Protein AF-0000000084334475 (afdb_homodimer)

Solvent-accessible surface area (backbone atoms only — not comparable to full-atom values): 12496 Å² total; per-residue (Å²): 119,68,84,64,49,66,37,48,81,37,28,43,57,12,38,45,43,31,28,40,44,50,10,54,51,29,27,64,62,10,44,62,47,55,70,40,45,68,68,38,11,29,61,55,14,50,36,36,42,58,76,73,43,81,67,62,25,41,58,49,14,45,50,46,14,46,46,31,24,53,35,10,53,29,34,49,50,16,40,64,40,50,65,40,26,51,53,52,24,51,52,21,50,40,47,27,34,31,26,54,69,69,63,63,42,66,78,68,17,41,54,33,46,53,50,23,30,46,26,57,11,40,38,14,50,51,53,42,68,83,14,56,66,64,100,121,67,85,63,48,67,36,47,81,37,29,44,56,12,38,44,42,31,27,40,47,49,10,54,50,30,27,65,62,9,45,62,46,55,69,41,46,69,69,38,11,29,61,55,14,51,36,35,43,58,77,72,43,80,68,63,26,43,58,48,14,45,50,48,15,45,46,31,24,51,34,11,51,28,33,50,50,15,40,63,38,49,64,38,26,50,54,51,23,50,50,21,49,40,49,28,33,32,27,54,68,68,64,62,42,65,76,69,19,40,54,33,47,52,49,23,29,46,26,57,12,41,38,16,51,52,54,43,68,80,14,55,66,63,102

Sequence (270 aa):
MAYLGKLGNYKNFGLLIVRLGLGIMFIYHGFPKLAGGVDGWRALGSSTKYIGITFWPVVWGLLSAVVETFGGFLLIIGWAFRPVCLLLLFNMLVAVAMHLGKHDGLGEAAHAIEDAVMFAGLLFVGPGSYSVDKKMAYLGKLGNYKNFGLLIVRLGLGIMFIYHGFPKLAGGVDGWRALGSSTKYIGITFWPVVWGLLSAVVETFGGFLLIIGWAFRPVCLLLLFNMLVAVAMHLGKHDGLGEAAHAIEDAVMFAGLLFVGPGSYSVDKK

Secondary structure (DSSP, 8-state):
--TTGGGGGGHHHHHHHHHHHHHHHHHHHHHHHHTTHHHHHHHHHGGGGGGT--S-HHHHHHHHHHHHHHHHHHHHHTSSHHHHHHHHHHHHHHHHHHHHHTT--HHHHHHHHHHHHHHHHHHHH---SSSGGG-/--TTGGGGGGHHHHHHHHHHHHHHHHHHHHHHHHTTHHHHHHHHHGGGGGGT--S-HHHHHHHHHHHHHHHHHHHHHTSSHHHHHHHHHHHHHHHHHHHHHTT--HHHHHHHHHHHHHHHHHHHH---SSSGGG-

Nearest PDB structures (foldseek):
  5nqn-assembly1_A  TM=4.473E-01  e=3.648E+00  Methylosinus trichosporium OB3b
  5nqn-assembly1_A  TM=4.709E-01  e=3.677E+00  Methylosinus trichosporium OB3b

Foldseek 3Di:
DVVCVCVVVCVLVVLLCVLLVQLVVLLVVQVVLLVVPQVSQLVQLCLCVLVPDRPDSNVSSNLLSCLSNVLSVQSNQQHPVLVSLVSLLVSLVSLLSSCVVVVVDCVSSVVSVVSNVVSVVCNPVGRHCNHPVND/DPVCVCVVVVVLVVLLCVLLVQLVVLLVVQVVLLVVPQVSQLVQLCLCVLVPDRPDSNVSSNLLSCLSNVLSVQSNQQHPVLVSLVSLLVSLVSLLSSCVVVVVDCVSSVVSVVSNVVSVVCSPVGRHCNHPVND

InterPro domains:
  IPR032808 DoxX family [PF07681] (14-98)
  IPR051907 DoxX-like inner membrane-associated oxidoreductase [PTHR33452] (7-134)

pLDDT: mean 96.47, std 6.67, range [50.59, 98.94]

Organism: NCBI:txid1302689

Structure (mmCIF, N/CA/C/O backbone):
data_AF-0000000084334475-model_v1
#
loop_
_entity.id
_entity.type
_entity.pdbx_description
1 polymer 'DoxX family protein'
#
loop_
_atom_site.group_PDB
_atom_site.id
_atom_site.type_symbol
_atom_site.label_atom_id
_atom_site.label_alt_id
_atom_site.label_comp_id
_atom_site.label_asym_id
_atom_site.label_entity_id
_atom_site.label_seq_id
_atom_site.pdbx_PDB_ins_code
_atom_site.Cartn_x
_atom_site.Cartn_y
_atom_site.Cartn_z
_atom_site.occupancy
_atom_site.B_iso_or_equiv
_atom_site.auth_seq_id
_atom_site.auth_comp_id
_atom_site.auth_asym_id
_atom_site.auth_atom_id
_atom_site.pdbx_PDB_model_num
ATOM 1 N N . MET A 1 1 ? -17.578 16.109 10.078 1 51.84 1 MET A N 1
ATOM 2 C CA . MET A 1 1 ? -16.188 16.016 9.648 1 51.84 1 MET A CA 1
ATOM 3 C C . MET A 1 1 ? -15.242 16.406 10.781 1 51.84 1 MET A C 1
ATOM 5 O O . MET A 1 1 ? -14.023 16.297 10.633 1 51.84 1 MET A O 1
ATOM 9 N N . ALA A 1 2 ? -15.977 17.047 11.727 1 63.16 2 ALA A N 1
ATOM 10 C CA . ALA A 1 2 ? -15.398 17.688 12.898 1 63.16 2 ALA A CA 1
ATOM 11 C C . ALA A 1 2 ? -14.828 16.656 13.875 1 63.16 2 ALA A C 1
ATOM 13 O O . ALA A 1 2 ? -13.734 16.828 14.398 1 63.16 2 ALA A O 1
ATOM 14 N N . TYR A 1 3 ? -15.547 15.516 13.906 1 77.88 3 TYR A N 1
ATOM 15 C CA . TYR A 1 3 ? -15.188 14.633 15.008 1 77.88 3 TYR A CA 1
ATOM 16 C C . TYR A 1 3 ? -13.852 13.938 14.742 1 77.88 3 TYR A C 1
ATOM 18 O O . TYR A 1 3 ? -13.07 13.719 15.672 1 77.88 3 TYR A O 1
ATOM 26 N N . LEU A 1 4 ? -13.492 13.688 13.484 1 89.31 4 LEU A N 1
ATOM 27 C CA . LEU A 1 4 ? -12.227 13.023 13.18 1 89.31 4 LEU A CA 1
ATOM 28 C C . LEU A 1 4 ? -11.141 14.047 12.859 1 89.31 4 LEU A C 1
ATOM 30 O O . LEU A 1 4 ? -9.992 13.672 12.602 1 89.31 4 LEU A O 1
ATOM 34 N N . GLY A 1 5 ? -11.531 15.297 12.883 1 86.31 5 GLY A N 1
ATOM 35 C CA . GLY A 1 5 ? -10.602 16.359 12.562 1 86.31 5 GLY A CA 1
ATOM 36 C C . GLY A 1 5 ? -9.43 16.453 13.516 1 86.31 5 GLY A C 1
ATOM 37 O O . GLY A 1 5 ? -8.312 16.766 13.109 1 86.31 5 GLY A O 1
ATOM 38 N N . LYS A 1 6 ? -9.625 16.109 14.812 1 92.69 6 LYS A N 1
ATOM 39 C CA . LYS A 1 6 ? -8.602 16.203 15.844 1 92.69 6 LYS A CA 1
ATOM 40 C C . LYS A 1 6 ? -7.492 15.188 15.609 1 92.69 6 LYS A C 1
ATOM 42 O O . LYS A 1 6 ? -6.402 15.312 16.172 1 92.69 6 LYS A O 1
ATOM 47 N N . LEU A 1 7 ? -7.754 14.203 14.781 1 94.88 7 LEU A N 1
ATOM 48 C CA . LEU A 1 7 ? -6.75 13.18 14.508 1 94.88 7 LEU A CA 1
ATOM 49 C C . LEU A 1 7 ? -5.543 13.781 13.797 1 94.88 7 LEU A C 1
ATOM 51 O O . LEU A 1 7 ? -4.434 13.25 13.898 1 94.88 7 LEU A O 1
ATOM 55 N N . GLY A 1 8 ? -5.785 14.875 13.117 1 93.56 8 GLY A N 1
ATOM 56 C CA . GLY A 1 8 ? -4.711 15.547 12.406 1 93.56 8 GLY A CA 1
ATOM 57 C C . GLY A 1 8 ? -3.605 16.031 13.32 1 93.56 8 GLY A C 1
ATOM 58 O O . GLY A 1 8 ? -2.496 16.328 12.867 1 93.56 8 GLY A O 1
ATOM 59 N N . ASN A 1 9 ? -3.9 16.156 14.656 1 95.19 9 ASN A N 1
ATOM 60 C CA . ASN A 1 9 ? -2.893 16.531 15.641 1 95.19 9 ASN A CA 1
ATOM 61 C C . ASN A 1 9 ? -1.864 15.43 15.844 1 95.19 9 ASN A C 1
ATOM 63 O O . ASN A 1 9 ? -0.823 15.648 16.469 1 95.19 9 ASN A O 1
ATOM 67 N N . TYR A 1 10 ? -2.109 14.281 15.266 1 97.38 10 TYR A N 1
ATOM 68 C CA . TYR A 1 10 ? -1.244 13.125 15.469 1 97.38 10 TYR A CA 1
ATOM 69 C C . TYR A 1 10 ? -0.647 12.641 14.156 1 97.38 10 TYR A C 1
ATOM 71 O O . TYR A 1 10 ? -0.512 11.438 13.93 1 97.38 10 TYR A O 1
ATOM 79 N N . LYS A 1 11 ? -0.328 13.539 13.305 1 97.19 11 LYS A N 1
ATOM 80 C CA . LYS A 1 11 ? 0.234 13.227 12 1 97.19 11 LYS A CA 1
ATOM 81 C C . LYS A 1 11 ? 1.504 12.391 12.133 1 97.19 11 LYS A C 1
ATOM 83 O O . LYS A 1 11 ? 1.715 11.445 11.367 1 97.19 11 LYS A O 1
ATOM 88 N N . ASN A 1 12 ? 2.326 12.75 13.125 1 97.94 12 ASN A N 1
ATOM 89 C CA . ASN A 1 12 ? 3.57 12.008 13.305 1 97.94 12 ASN A CA 1
ATOM 90 C C . ASN A 1 12 ? 3.309 10.578 13.758 1 97.94 12 ASN A C 1
ATOM 92 O O . ASN A 1 12 ? 4.055 9.664 13.398 1 97.94 12 ASN A O 1
ATOM 96 N N . PHE A 1 13 ? 2.32 10.445 14.484 1 98.38 13 PHE A N 1
ATOM 97 C CA . PHE A 1 13 ? 1.914 9.102 14.875 1 98.38 13 PHE A CA 1
ATOM 98 C C . PHE A 1 13 ? 1.456 8.305 13.656 1 98.38 13 PHE A C 1
ATOM 100 O O . PHE A 1 13 ? 1.781 7.121 13.523 1 98.38 13 PHE A O 1
ATOM 107 N N . GLY A 1 14 ? 0.701 8.898 12.758 1 98.56 14 GLY A N 1
ATOM 108 C CA . GLY A 1 14 ? 0.301 8.25 11.523 1 98.56 14 GLY A CA 1
ATOM 109 C C . GLY A 1 14 ? 1.477 7.809 10.672 1 98.56 14 GLY A C 1
ATOM 110 O O . GLY A 1 14 ? 1.485 6.699 10.141 1 98.56 14 GLY A O 1
ATOM 111 N N . LEU A 1 15 ? 2.42 8.664 10.57 1 98.44 15 LEU A N 1
ATOM 112 C CA . LEU A 1 15 ? 3.602 8.344 9.773 1 98.44 15 LEU A CA 1
ATOM 113 C C . LEU A 1 15 ? 4.406 7.223 10.422 1 98.44 15 LEU A C 1
ATOM 115 O O . LEU A 1 15 ? 5.016 6.41 9.727 1 98.44 15 LEU A O 1
ATOM 119 N N . LEU A 1 16 ? 4.375 7.152 11.781 1 98.62 16 LEU A N 1
ATOM 120 C CA . LEU A 1 16 ? 5.016 6.047 12.484 1 98.62 16 LEU A CA 1
ATOM 121 C C . LEU A 1 16 ? 4.332 4.723 12.156 1 98.62 16 LEU A C 1
ATOM 123 O O . LEU A 1 16 ? 5 3.713 11.93 1 98.62 16 LEU A O 1
ATOM 127 N N . ILE A 1 17 ? 3.023 4.699 12.102 1 98.81 17 ILE A N 1
ATOM 128 C CA . ILE A 1 17 ? 2.266 3.506 11.742 1 98.81 17 ILE A CA 1
ATOM 129 C C . ILE A 1 17 ? 2.691 3.023 10.359 1 98.81 17 ILE A C 1
ATOM 131 O O . ILE A 1 17 ? 2.963 1.837 10.164 1 98.81 17 ILE A O 1
ATOM 135 N N . VAL A 1 18 ? 2.783 3.908 9.422 1 98.88 18 VAL A N 1
ATOM 136 C CA . VAL A 1 18 ? 3.129 3.586 8.039 1 98.88 18 VAL A CA 1
ATOM 137 C C . VAL A 1 18 ? 4.551 3.027 7.98 1 98.88 18 VAL A C 1
ATOM 139 O O . VAL A 1 18 ? 4.789 1.988 7.359 1 98.88 18 VAL A O 1
ATOM 142 N N . ARG A 1 19 ? 5.465 3.668 8.672 1 98.81 19 ARG A N 1
ATOM 143 C CA . ARG A 1 19 ? 6.855 3.227 8.648 1 98.81 19 ARG A CA 1
ATOM 144 C C . ARG A 1 19 ? 6.996 1.834 9.25 1 98.81 19 ARG A C 1
ATOM 146 O O . ARG A 1 19 ? 7.648 0.962 8.672 1 98.81 19 ARG A O 1
ATOM 153 N N . LEU A 1 20 ? 6.434 1.669 10.406 1 98.81 20 LEU A N 1
ATOM 154 C CA . LEU A 1 20 ? 6.543 0.379 11.078 1 98.81 20 LEU A CA 1
ATOM 155 C C . LEU A 1 20 ? 5.875 -0.72 10.258 1 98.81 20 LEU A C 1
ATOM 157 O O . LEU A 1 20 ? 6.469 -1.777 10.031 1 98.81 20 LEU A O 1
ATOM 161 N N . GLY A 1 21 ? 4.656 -0.462 9.836 1 98.81 21 GLY A N 1
ATOM 162 C CA . GLY A 1 21 ? 3.916 -1.46 9.078 1 98.81 21 GLY A CA 1
ATOM 163 C C . GLY A 1 21 ? 4.59 -1.842 7.777 1 98.81 21 GLY A C 1
ATOM 164 O O . GLY A 1 21 ? 4.781 -3.027 7.496 1 98.81 21 GLY A O 1
ATOM 165 N N . LEU A 1 22 ? 4.93 -0.854 6.914 1 98.81 22 LEU A N 1
ATOM 166 C CA . LEU A 1 22 ? 5.598 -1.142 5.652 1 98.81 22 LEU A CA 1
ATOM 167 C C . LEU A 1 22 ? 6.984 -1.729 5.895 1 98.81 22 LEU A C 1
ATOM 169 O O . LEU A 1 22 ? 7.418 -2.627 5.168 1 98.81 22 LEU A O 1
ATOM 173 N N . GLY A 1 23 ? 7.68 -1.155 6.898 1 98.88 23 GLY A N 1
ATOM 174 C CA . GLY A 1 23 ? 8.992 -1.701 7.195 1 98.88 23 GLY A CA 1
ATOM 175 C C . GLY A 1 23 ? 8.969 -3.188 7.496 1 98.88 23 GLY A C 1
ATOM 176 O O . GLY A 1 23 ? 9.742 -3.957 6.926 1 98.88 23 GLY A O 1
ATOM 177 N N . ILE A 1 24 ? 8.125 -3.605 8.383 1 98.88 24 ILE A N 1
ATOM 178 C CA . ILE A 1 24 ? 7.992 -5.008 8.766 1 98.88 24 ILE A CA 1
ATOM 179 C C . ILE A 1 24 ? 7.625 -5.844 7.543 1 98.88 24 ILE A C 1
ATOM 181 O O . ILE A 1 24 ? 8.211 -6.902 7.309 1 98.88 24 ILE A O 1
ATOM 185 N N . MET A 1 25 ? 6.68 -5.359 6.73 1 98.81 25 MET A N 1
ATOM 186 C CA . MET A 1 25 ? 6.227 -6.109 5.562 1 98.81 25 MET A CA 1
ATOM 187 C C . MET A 1 25 ? 7.344 -6.242 4.531 1 98.81 25 MET A C 1
ATOM 189 O O . MET A 1 25 ? 7.469 -7.273 3.873 1 98.81 25 MET A O 1
ATOM 193 N N . PHE A 1 26 ? 8.133 -5.188 4.379 1 98.88 26 PHE A N 1
ATOM 194 C CA . PHE A 1 26 ? 9.172 -5.27 3.363 1 98.88 26 PHE A CA 1
ATOM 195 C C . PHE A 1 26 ? 10.336 -6.137 3.846 1 98.88 26 PHE A C 1
ATOM 197 O O . PHE A 1 26 ? 11.008 -6.781 3.041 1 98.88 26 PHE A O 1
ATOM 204 N N . ILE A 1 27 ? 10.617 -6.215 5.145 1 98.88 27 ILE A N 1
ATOM 205 C CA . ILE A 1 27 ? 11.547 -7.211 5.668 1 98.88 27 ILE A CA 1
ATOM 206 C C . ILE A 1 27 ? 11.008 -8.609 5.383 1 98.88 27 ILE A C 1
ATOM 208 O O . ILE A 1 27 ? 11.75 -9.484 4.93 1 98.88 27 ILE A O 1
ATOM 212 N N . TYR A 1 28 ? 9.734 -8.82 5.605 1 98.62 28 TYR A N 1
ATOM 213 C CA . TYR A 1 28 ? 9.086 -10.094 5.34 1 98.62 28 TYR A CA 1
ATOM 214 C C . TYR A 1 28 ? 9.242 -10.492 3.875 1 98.62 28 TYR A C 1
ATOM 216 O O . TYR A 1 28 ? 9.531 -11.648 3.564 1 98.62 28 TYR A O 1
ATOM 224 N N . HIS A 1 29 ? 9 -9.523 2.953 1 98.31 29 HIS A N 1
ATOM 225 C CA . HIS A 1 29 ? 9.141 -9.781 1.523 1 98.31 29 HIS A CA 1
ATOM 226 C C . HIS A 1 29 ? 10.594 -10.039 1.147 1 98.31 29 HIS A C 1
ATOM 228 O O . HIS A 1 29 ? 10.883 -10.898 0.317 1 98.31 29 HIS A O 1
ATOM 234 N N . GLY A 1 30 ? 11.477 -9.297 1.743 1 98.56 30 GLY A N 1
ATOM 235 C CA . GLY A 1 30 ? 12.859 -9.219 1.286 1 98.56 30 GLY A CA 1
ATOM 236 C C . GLY A 1 30 ? 13.727 -10.336 1.834 1 98.56 30 GLY A C 1
ATOM 237 O O . GLY A 1 30 ? 14.656 -10.797 1.161 1 98.56 30 GLY A O 1
ATOM 238 N N . PHE A 1 31 ? 13.469 -10.781 3.025 1 98.25 31 PHE A N 1
ATOM 239 C CA . PHE A 1 31 ? 14.383 -11.688 3.709 1 98.25 31 PHE A CA 1
ATOM 240 C C . PHE A 1 31 ? 14.5 -13.008 2.955 1 98.25 31 PHE A C 1
ATOM 242 O O . PHE A 1 31 ? 15.609 -13.484 2.699 1 98.25 31 PHE A O 1
ATOM 249 N N . PRO A 1 32 ? 13.391 -13.68 2.568 1 98.06 32 PRO A N 1
ATOM 250 C CA . PRO A 1 32 ? 13.508 -14.914 1.79 1 98.06 32 PRO A CA 1
ATOM 251 C C . PRO A 1 32 ? 14.227 -14.711 0.458 1 98.06 32 PRO A C 1
ATOM 253 O O . PRO A 1 32 ? 14.914 -15.617 -0.023 1 98.06 32 PRO A O 1
ATOM 256 N N . LYS A 1 33 ? 14.031 -13.531 -0.155 1 98.62 33 LYS A N 1
ATOM 257 C CA . LYS A 1 33 ? 14.734 -13.219 -1.396 1 98.62 33 LYS A CA 1
ATOM 258 C C . LYS A 1 33 ? 16.234 -13.117 -1.166 1 98.62 33 LYS A C 1
ATOM 260 O O . LYS A 1 33 ? 17.031 -13.562 -1.996 1 98.62 33 LYS A O 1
ATOM 265 N N . LEU A 1 34 ? 16.531 -12.453 -0.049 1 98.38 34 LEU A N 1
ATOM 266 C CA . LEU A 1 34 ? 17.938 -12.312 0.308 1 98.38 34 LEU A CA 1
ATOM 267 C C . LEU A 1 34 ? 18.562 -13.68 0.58 1 98.38 34 LEU A C 1
ATOM 269 O O . LEU A 1 34 ? 19.703 -13.945 0.17 1 98.38 34 LEU A O 1
ATOM 273 N N . ALA A 1 35 ? 17.859 -14.602 1.104 1 98.44 35 ALA A N 1
ATOM 274 C CA . ALA A 1 35 ? 18.328 -15.938 1.461 1 98.44 35 ALA A CA 1
ATOM 275 C C . ALA A 1 35 ? 18.266 -16.875 0.264 1 98.44 35 ALA A C 1
ATOM 277 O O . ALA A 1 35 ? 18.672 -18.031 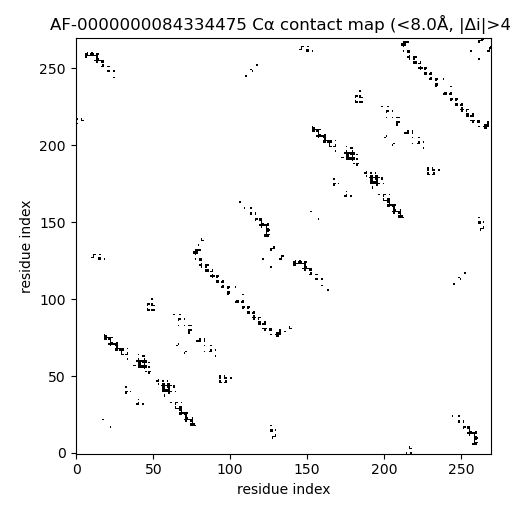0.354 1 98.44 35 ALA A O 1
ATOM 278 N N . GLY A 1 36 ? 17.766 -16.469 -0.879 1 97.94 36 GLY A N 1
ATOM 279 C CA . GLY A 1 36 ? 17.484 -17.312 -2.035 1 97.94 36 GLY A CA 1
ATOM 280 C C . GLY A 1 36 ? 18.734 -17.75 -2.771 1 97.94 36 GLY A C 1
ATOM 281 O O . GLY A 1 36 ? 18.656 -18.609 -3.662 1 97.94 36 GLY A O 1
ATOM 282 N N . GLY A 1 37 ? 19.906 -17.156 -2.422 1 98.31 37 GLY A N 1
ATOM 283 C CA . GLY A 1 37 ? 21.156 -17.531 -3.051 1 98.31 37 GLY A CA 1
ATOM 284 C C . GLY A 1 37 ? 21.281 -17.047 -4.48 1 98.31 37 GLY A C 1
ATOM 285 O O . GLY A 1 37 ? 20.422 -16.297 -4.965 1 98.31 37 GLY A O 1
ATOM 286 N N . VAL A 1 38 ? 22.344 -17.5 -5.102 1 98.62 38 VAL A N 1
ATOM 287 C CA . VAL A 1 38 ? 22.719 -16.984 -6.414 1 98.62 38 VAL A CA 1
ATOM 288 C C . VAL A 1 38 ? 21.609 -17.266 -7.422 1 98.62 38 VAL A C 1
ATOM 290 O O . VAL A 1 38 ? 21.234 -16.391 -8.211 1 98.62 38 VAL A O 1
ATOM 293 N N . ASP A 1 39 ? 21.062 -18.484 -7.398 1 98.56 39 ASP A N 1
ATOM 294 C CA . ASP A 1 39 ? 19.984 -18.828 -8.328 1 98.56 39 ASP A CA 1
ATOM 295 C C . ASP A 1 39 ? 18.734 -17.984 -8.062 1 98.56 39 ASP A C 1
ATOM 297 O O . ASP A 1 39 ? 18.078 -17.547 -9 1 98.56 39 ASP A O 1
ATOM 301 N N . GLY A 1 40 ? 18.375 -17.812 -6.777 1 98.62 40 GLY A N 1
ATOM 302 C CA . GLY A 1 40 ? 17.266 -16.953 -6.426 1 98.62 40 GLY A CA 1
ATOM 303 C C . GLY A 1 40 ? 17.469 -15.5 -6.84 1 98.62 40 GLY A C 1
ATOM 304 O O . GLY A 1 40 ? 16.562 -14.859 -7.348 1 98.62 40 GLY A O 1
ATOM 305 N N . TRP A 1 41 ? 18.688 -15.023 -6.609 1 98.88 41 TRP A N 1
ATOM 306 C CA . TRP A 1 41 ? 19.016 -13.648 -7 1 98.88 41 TRP A CA 1
ATOM 307 C C . TRP A 1 41 ? 18.969 -13.492 -8.516 1 98.88 41 TRP A C 1
ATOM 309 O O . TRP A 1 41 ? 18.484 -12.477 -9.023 1 98.88 41 TRP A O 1
ATOM 319 N N . ARG A 1 42 ? 19.422 -14.5 -9.234 1 98.81 42 ARG A N 1
ATOM 320 C CA . ARG A 1 42 ? 19.375 -14.453 -10.688 1 98.81 42 ARG A CA 1
ATOM 321 C C . ARG A 1 42 ? 17.922 -14.367 -11.18 1 98.81 42 ARG A C 1
ATOM 323 O O . ARG A 1 42 ? 17.609 -13.547 -12.039 1 98.81 42 ARG A O 1
ATOM 330 N N . ALA A 1 43 ? 17.094 -15.219 -10.648 1 98.44 43 ALA A N 1
ATOM 331 C CA . ALA A 1 43 ? 15.688 -15.227 -11.023 1 98.44 43 ALA A CA 1
ATOM 332 C C . ALA A 1 43 ? 15.039 -13.875 -10.719 1 98.44 43 ALA A C 1
ATOM 334 O O . ALA A 1 43 ? 14.336 -13.312 -11.562 1 98.44 43 ALA A O 1
ATOM 335 N N . LEU A 1 44 ? 15.273 -13.336 -9.562 1 98.44 44 LEU A N 1
ATOM 336 C CA . LEU A 1 44 ? 14.719 -12.055 -9.141 1 98.44 44 LEU A CA 1
ATOM 337 C C . LEU A 1 44 ? 15.227 -10.922 -10.031 1 98.44 44 LEU A C 1
ATOM 339 O O . LEU A 1 44 ? 14.43 -10.117 -10.523 1 98.44 44 LEU A O 1
ATOM 343 N N . GLY A 1 45 ? 16.516 -10.898 -10.211 1 98.75 45 GLY A N 1
ATOM 344 C CA . GLY A 1 45 ? 17.141 -9.828 -10.977 1 98.75 45 GLY A CA 1
ATOM 345 C C . GLY A 1 45 ? 16.781 -9.867 -12.445 1 98.75 45 GLY A C 1
ATOM 346 O O . GLY A 1 45 ? 16.938 -8.867 -13.156 1 98.75 45 GLY A O 1
ATOM 347 N N . SER A 1 46 ? 16.344 -11.047 -12.961 1 98.56 46 SER A N 1
ATOM 348 C CA . SER A 1 46 ? 15.945 -11.164 -14.367 1 98.56 46 SER A CA 1
ATOM 349 C C . SER A 1 46 ? 14.734 -10.305 -14.68 1 98.56 46 SER A C 1
ATOM 351 O O . SER A 1 46 ? 14.453 -10.016 -15.844 1 98.56 46 SER A O 1
ATOM 353 N N . SER A 1 47 ? 14.023 -9.852 -13.68 1 98.31 47 SER A N 1
ATOM 354 C CA . SER A 1 47 ? 12.867 -8.977 -13.875 1 98.31 47 SER A CA 1
ATOM 355 C C . SER A 1 47 ? 13.281 -7.629 -14.445 1 98.31 47 SER A C 1
ATOM 357 O O . SER A 1 47 ? 12.461 -6.898 -14.992 1 98.31 47 SER A O 1
ATOM 359 N N . THR A 1 48 ? 14.57 -7.273 -14.32 1 98.69 48 THR A N 1
ATOM 360 C CA . THR A 1 48 ? 15.023 -5.98 -14.82 1 98.69 48 THR A CA 1
ATOM 361 C C . THR A 1 48 ? 14.977 -5.934 -16.344 1 98.69 48 THR A C 1
ATOM 363 O O . THR A 1 48 ? 15.023 -4.855 -16.938 1 98.69 48 THR A O 1
ATOM 366 N N . LYS A 1 49 ? 14.867 -7.07 -16.969 1 98.56 49 LYS A N 1
ATOM 367 C CA . LYS A 1 49 ? 14.758 -7.098 -18.422 1 98.56 49 LYS A CA 1
ATOM 368 C C . LYS A 1 49 ? 13.523 -6.336 -18.891 1 98.56 49 LYS A C 1
ATOM 370 O O . LYS A 1 49 ? 13.508 -5.801 -20 1 98.56 49 LYS A O 1
ATOM 375 N N . TYR A 1 50 ? 12.555 -6.27 -18.078 1 98.44 50 TYR A N 1
ATOM 376 C CA . TYR A 1 50 ? 11.289 -5.641 -18.438 1 98.44 50 TYR A CA 1
ATOM 377 C C . TYR A 1 50 ? 11.414 -4.121 -18.438 1 98.44 50 TYR A C 1
ATOM 379 O O . TYR A 1 50 ? 10.523 -3.42 -18.922 1 98.44 50 TYR A O 1
ATOM 387 N N . ILE A 1 51 ? 12.523 -3.668 -17.891 1 98.19 51 ILE A N 1
ATOM 388 C CA . ILE A 1 51 ? 12.773 -2.232 -18 1 98.19 51 ILE A CA 1
ATOM 389 C C . ILE A 1 51 ? 14.039 -1.981 -18.812 1 98.19 51 ILE A C 1
ATOM 391 O O . ILE A 1 51 ? 14.656 -0.921 -18.703 1 98.19 51 ILE A O 1
ATOM 395 N N . GLY A 1 52 ? 14.492 -2.982 -19.484 1 98.06 52 GLY A N 1
ATOM 396 C CA . GLY A 1 52 ? 15.547 -2.805 -20.484 1 98.06 52 GLY A CA 1
ATOM 397 C C . GLY A 1 52 ? 16.922 -3.139 -19.953 1 98.06 52 GLY A C 1
ATOM 398 O O . GLY A 1 52 ? 17.922 -2.953 -20.656 1 98.06 52 GLY A O 1
ATOM 399 N N . ILE A 1 53 ? 17.031 -3.615 -18.75 1 98.44 53 ILE A N 1
ATOM 400 C CA . ILE A 1 53 ? 18.297 -4.008 -18.156 1 98.44 53 ILE A CA 1
ATOM 401 C C . ILE A 1 53 ? 18.453 -5.527 -18.203 1 98.44 53 ILE A C 1
ATOM 403 O O . ILE A 1 53 ? 17.75 -6.246 -17.484 1 98.44 53 ILE A O 1
ATOM 407 N N . THR A 1 54 ? 19.422 -6 -19.062 1 98.31 54 THR A N 1
ATOM 408 C CA . THR A 1 54 ? 19.484 -7.441 -19.297 1 98.31 54 THR A CA 1
ATOM 409 C C . THR A 1 54 ? 20.828 -8 -18.828 1 98.31 54 THR A C 1
ATOM 411 O O . THR A 1 54 ? 21.078 -9.203 -18.953 1 98.31 54 THR A O 1
ATOM 414 N N . PHE A 1 55 ? 21.594 -7.121 -18.25 1 98.5 55 PHE A N 1
ATOM 415 C CA . PHE A 1 55 ? 22.906 -7.578 -17.812 1 98.5 55 PHE A CA 1
ATOM 416 C C . PHE A 1 55 ? 22.953 -7.734 -16.297 1 98.5 55 PHE A C 1
ATOM 418 O O . PHE A 1 55 ? 22.172 -7.105 -15.586 1 98.5 55 PHE A O 1
ATOM 425 N N . TRP A 1 56 ? 23.766 -8.609 -15.781 1 98.62 56 TRP A N 1
ATOM 426 C CA . TRP A 1 56 ? 24.109 -8.844 -14.375 1 98.62 56 TRP A CA 1
ATOM 427 C C . TRP A 1 56 ? 22.859 -9.117 -13.555 1 98.62 56 TRP A C 1
ATOM 429 O O . TRP A 1 56 ? 22.641 -8.5 -12.508 1 98.62 56 TRP A O 1
ATOM 439 N N . PRO A 1 57 ? 22.062 -10.039 -13.906 1 98.62 57 PRO A N 1
ATOM 440 C CA . PRO A 1 57 ? 20.828 -10.297 -13.164 1 98.62 57 PRO A CA 1
ATOM 441 C C . PRO A 1 57 ? 21.078 -10.68 -11.703 1 98.62 57 PRO A C 1
ATOM 443 O O . PRO A 1 57 ? 20.297 -10.32 -10.82 1 98.62 57 PRO A O 1
ATOM 446 N N . VAL A 1 58 ? 22.141 -11.352 -11.422 1 98.81 58 VAL A N 1
ATOM 447 C CA . VAL A 1 58 ? 22.453 -11.75 -10.055 1 98.81 58 VAL A CA 1
ATOM 448 C C . VAL A 1 58 ? 22.672 -10.516 -9.188 1 98.81 58 VAL A C 1
ATOM 450 O O . VAL A 1 58 ? 22.172 -10.438 -8.062 1 98.81 58 VAL A O 1
ATOM 453 N N . VAL A 1 59 ? 23.375 -9.555 -9.734 1 98.81 59 VAL A N 1
ATOM 454 C CA . VAL A 1 59 ? 23.688 -8.336 -9 1 98.81 59 VAL A CA 1
ATOM 455 C C . VAL A 1 59 ? 22.406 -7.555 -8.719 1 98.81 59 VAL A C 1
ATOM 457 O O . VAL A 1 59 ? 22.156 -7.129 -7.59 1 98.81 59 VAL A O 1
ATOM 460 N N . TRP A 1 60 ? 21.562 -7.441 -9.703 1 98.81 60 TRP A N 1
ATOM 461 C CA . TRP A 1 60 ? 20.328 -6.684 -9.539 1 98.81 60 TRP A CA 1
ATOM 462 C C . TRP A 1 60 ? 19.391 -7.375 -8.555 1 98.81 60 TRP A C 1
ATOM 464 O O . TRP A 1 60 ? 18.703 -6.711 -7.77 1 98.81 60 TRP A O 1
ATOM 474 N N . GLY A 1 61 ? 19.312 -8.695 -8.656 1 98.88 61 GLY A N 1
ATOM 475 C CA . GLY A 1 61 ? 18.5 -9.438 -7.715 1 98.88 61 GLY A CA 1
ATOM 476 C C . GLY A 1 61 ? 18.953 -9.297 -6.277 1 98.88 61 GLY A C 1
ATOM 477 O O . GLY A 1 61 ? 18.141 -9.109 -5.371 1 98.88 61 GLY A O 1
ATOM 478 N N . LEU A 1 62 ? 20.281 -9.352 -6.125 1 98.88 62 LEU A N 1
ATOM 479 C CA . LEU A 1 62 ? 20.844 -9.18 -4.789 1 98.88 62 LEU A CA 1
ATOM 480 C C . LEU A 1 62 ? 20.562 -7.781 -4.258 1 98.88 62 LEU A C 1
ATOM 482 O O . LEU A 1 62 ? 20.156 -7.617 -3.107 1 98.88 62 LEU A O 1
ATOM 486 N N . LEU A 1 63 ? 20.766 -6.809 -5.09 1 98.81 63 LEU A N 1
ATOM 487 C CA . LEU A 1 63 ? 20.516 -5.43 -4.68 1 98.81 63 LEU A CA 1
ATOM 488 C C . LEU A 1 63 ? 19.047 -5.234 -4.293 1 98.81 63 LEU A C 1
ATOM 490 O O . LEU A 1 63 ? 18.75 -4.562 -3.299 1 98.81 63 LEU A O 1
ATOM 494 N N . SER A 1 64 ? 18.156 -5.789 -5.105 1 98.88 64 SER A N 1
ATOM 495 C CA . SER A 1 64 ? 16.734 -5.688 -4.801 1 98.88 64 SER A CA 1
ATOM 496 C C . SER A 1 64 ? 16.406 -6.301 -3.443 1 98.88 64 SER A C 1
ATOM 498 O O . SER A 1 64 ? 15.711 -5.691 -2.625 1 98.88 64 SER A O 1
ATOM 500 N N . ALA A 1 65 ? 16.922 -7.492 -3.207 1 98.88 65 ALA A N 1
ATOM 501 C CA . ALA A 1 65 ? 16.672 -8.195 -1.952 1 98.88 65 ALA A CA 1
ATOM 502 C C . ALA A 1 65 ? 17.234 -7.414 -0.766 1 98.88 65 ALA A C 1
ATOM 504 O O . ALA A 1 65 ? 16.594 -7.309 0.277 1 98.88 65 ALA A O 1
ATOM 505 N N . VAL A 1 66 ? 18.422 -6.863 -0.934 1 98.88 66 VAL A N 1
ATOM 506 C CA . VAL A 1 66 ? 19.078 -6.074 0.104 1 98.88 66 VAL A CA 1
ATOM 507 C C . VAL A 1 66 ? 18.25 -4.824 0.399 1 98.88 66 VAL A C 1
ATOM 509 O O . VAL A 1 66 ? 17.984 -4.5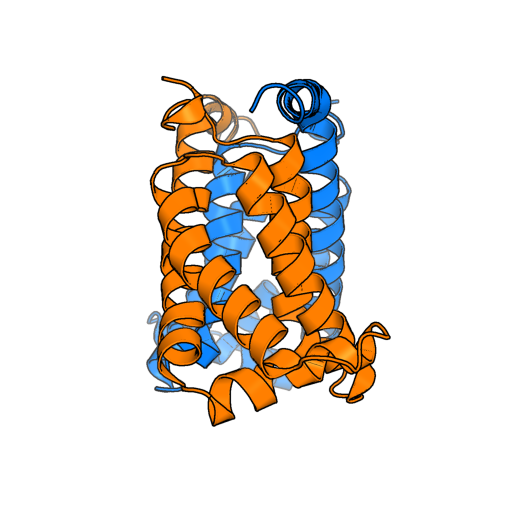08 1.562 1 98.88 66 VAL A O 1
ATOM 512 N N . VAL A 1 67 ? 17.844 -4.172 -0.64 1 98.88 67 VAL A N 1
ATOM 513 C CA . VAL A 1 67 ? 17.094 -2.936 -0.49 1 98.88 67 VAL A CA 1
ATOM 514 C C . VAL A 1 67 ? 15.773 -3.223 0.229 1 98.88 67 VAL A C 1
ATOM 516 O O . VAL A 1 67 ? 15.367 -2.48 1.128 1 98.88 67 VAL A O 1
ATOM 519 N N . GLU A 1 68 ? 15.133 -4.277 -0.174 1 98.88 68 GLU A N 1
ATOM 520 C CA . GLU A 1 68 ? 13.867 -4.605 0.474 1 98.88 68 GLU A CA 1
ATOM 521 C C . GLU A 1 68 ? 14.07 -4.938 1.949 1 98.88 68 GLU A C 1
ATOM 523 O O . GLU A 1 68 ? 13.391 -4.383 2.816 1 98.88 68 GLU A O 1
ATOM 528 N N . THR A 1 69 ? 15.031 -5.797 2.238 1 98.81 69 THR A N 1
ATOM 529 C CA . THR A 1 69 ? 15.242 -6.281 3.6 1 98.81 69 THR A CA 1
ATOM 530 C C . THR A 1 69 ? 15.781 -5.168 4.492 1 98.81 69 THR A C 1
ATOM 532 O O . THR A 1 69 ? 15.164 -4.816 5.5 1 98.81 69 THR A O 1
ATOM 535 N N . PHE A 1 70 ? 16.828 -4.559 4.086 1 98.81 70 PHE A N 1
ATOM 536 C CA . PHE A 1 70 ? 17.469 -3.539 4.914 1 98.81 70 PHE A CA 1
ATOM 537 C C . PHE A 1 70 ? 16.719 -2.215 4.805 1 98.81 70 PHE A C 1
ATOM 539 O O . PHE A 1 70 ? 16.672 -1.443 5.766 1 98.81 70 PHE A O 1
ATOM 546 N N . GLY A 1 71 ? 16.188 -1.973 3.59 1 98.81 71 GLY A N 1
ATOM 547 C CA . GLY A 1 71 ? 15.32 -0.815 3.48 1 98.81 71 GLY A CA 1
ATOM 548 C C . GLY A 1 71 ? 14.133 -0.871 4.426 1 98.81 71 GLY A C 1
ATOM 549 O O . GLY A 1 71 ? 13.75 0.145 5.012 1 98.81 71 GLY A O 1
ATOM 550 N N . GLY A 1 72 ? 13.531 -2.113 4.508 1 98.88 72 GLY A N 1
ATOM 551 C CA . GLY A 1 72 ? 12.484 -2.283 5.5 1 98.88 72 GLY A CA 1
ATOM 552 C C . GLY A 1 72 ? 12.93 -1.936 6.906 1 98.88 72 GLY A C 1
ATOM 553 O O . GLY A 1 72 ? 12.219 -1.244 7.637 1 98.88 72 GLY A O 1
ATOM 554 N N . PHE A 1 73 ? 14.078 -2.344 7.27 1 98.75 73 PHE A N 1
ATOM 555 C CA . PHE A 1 73 ? 14.641 -2.064 8.586 1 98.75 73 PHE A CA 1
ATOM 556 C C . PHE A 1 73 ? 14.859 -0.568 8.773 1 98.75 73 PHE A C 1
ATOM 558 O O . PHE A 1 73 ? 14.508 -0.01 9.82 1 98.75 73 PHE A O 1
ATOM 565 N N . LEU A 1 74 ? 15.414 0.11 7.836 1 98.75 74 LEU A N 1
ATOM 566 C CA . LEU A 1 74 ? 15.695 1.54 7.91 1 98.75 74 LEU A CA 1
ATOM 567 C C . LEU A 1 74 ? 14.398 2.342 7.949 1 98.75 74 LEU A C 1
ATOM 569 O O . LEU A 1 74 ? 14.328 3.395 8.594 1 98.75 74 LEU A O 1
ATOM 573 N N . LEU A 1 75 ? 13.367 1.831 7.25 1 98.62 75 LEU A N 1
ATOM 574 C CA . LEU A 1 75 ? 12.055 2.465 7.363 1 98.62 75 LEU A CA 1
ATOM 575 C C . LEU A 1 75 ? 11.57 2.455 8.805 1 98.62 75 LEU A C 1
ATOM 577 O O . LEU A 1 75 ? 11.07 3.469 9.305 1 98.62 75 LEU A O 1
ATOM 581 N N . ILE A 1 76 ? 11.719 1.337 9.469 1 98.69 76 ILE A N 1
ATOM 582 C CA . ILE A 1 76 ? 11.227 1.173 10.836 1 98.69 76 ILE A CA 1
ATOM 583 C C . ILE A 1 76 ? 11.859 2.221 11.742 1 98.69 76 ILE A C 1
ATOM 585 O O . ILE A 1 76 ? 11.164 2.879 12.523 1 98.69 76 ILE A O 1
ATOM 589 N N . ILE A 1 77 ? 13.102 2.516 11.586 1 98.06 77 ILE A N 1
ATOM 590 C CA . ILE A 1 77 ? 13.758 3.428 12.516 1 98.06 77 ILE A CA 1
ATOM 591 C C . ILE A 1 77 ? 13.742 4.844 11.953 1 98.06 77 ILE A C 1
ATOM 593 O O . ILE A 1 77 ? 14.055 5.805 12.656 1 98.06 77 ILE A O 1
ATOM 597 N N . GLY A 1 78 ? 13.383 4.988 10.711 1 97.69 78 GLY A N 1
ATOM 598 C CA . GLY A 1 78 ? 13.273 6.297 10.086 1 97.69 78 GLY A CA 1
ATOM 599 C C . GLY A 1 78 ? 14.617 6.926 9.773 1 97.69 78 GLY A C 1
ATOM 600 O O . GLY A 1 78 ? 14.781 8.141 9.883 1 97.69 78 GLY A O 1
ATOM 601 N N . TRP A 1 79 ? 15.586 6.098 9.445 1 97.31 79 TRP A N 1
ATOM 602 C CA . TRP A 1 79 ? 16.906 6.574 9.047 1 97.31 79 TRP A CA 1
ATOM 603 C C . TRP A 1 79 ? 17.094 6.492 7.539 1 97.31 79 TRP A C 1
ATOM 605 O O . TRP A 1 79 ? 16.734 5.488 6.918 1 97.31 79 TRP A O 1
ATOM 615 N N . ALA A 1 80 ? 17.703 7.629 6.938 1 97.31 80 ALA A N 1
ATOM 616 C CA . ALA A 1 80 ? 17.859 7.719 5.488 1 97.31 80 ALA A CA 1
ATOM 617 C C . ALA A 1 80 ? 16.531 7.461 4.773 1 97.31 80 ALA A C 1
ATOM 619 O O . ALA A 1 80 ? 16.484 6.711 3.795 1 97.31 80 ALA A O 1
ATOM 620 N N . PHE A 1 81 ? 15.547 8.047 5.348 1 97.88 81 PHE A N 1
ATOM 621 C CA . PHE A 1 81 ? 14.18 7.727 4.973 1 97.88 81 PHE A CA 1
ATOM 622 C C . PHE A 1 81 ? 13.945 7.988 3.49 1 97.88 81 PHE A C 1
ATOM 624 O O . PHE A 1 81 ? 13.469 7.113 2.768 1 97.88 81 PHE A O 1
ATOM 631 N N . ARG A 1 82 ? 14.266 9.125 2.957 1 97.94 82 ARG A N 1
ATOM 632 C CA . ARG A 1 82 ? 13.93 9.5 1.586 1 97.94 82 ARG A CA 1
ATOM 633 C C . ARG A 1 82 ? 14.742 8.688 0.583 1 97.94 82 ARG A C 1
ATOM 635 O O . ARG A 1 82 ? 14.203 8.195 -0.41 1 97.94 82 ARG A O 1
ATOM 642 N N . PRO A 1 83 ? 16.078 8.484 0.824 1 98.12 83 PRO A N 1
ATOM 643 C CA . PRO A 1 83 ? 16.812 7.574 -0.06 1 98.12 83 PRO A CA 1
ATOM 644 C C . PRO A 1 83 ? 16.219 6.164 -0.073 1 98.12 83 PRO A C 1
ATOM 646 O O . PRO A 1 83 ? 16.141 5.531 -1.13 1 98.12 83 PRO A O 1
ATOM 649 N N . VAL A 1 84 ? 15.852 5.684 1.055 1 98.44 84 VAL A N 1
ATOM 650 C CA . VAL A 1 84 ? 15.258 4.355 1.153 1 98.44 84 VAL A CA 1
ATOM 651 C C . VAL A 1 84 ? 13.953 4.312 0.366 1 98.44 84 VAL A C 1
ATOM 653 O O . VAL A 1 84 ? 13.703 3.375 -0.396 1 98.44 84 VAL A O 1
ATOM 656 N N . CYS A 1 85 ? 13.086 5.32 0.543 1 98.75 85 CYS A N 1
ATOM 657 C CA . CYS A 1 85 ? 11.836 5.391 -0.213 1 98.75 85 CYS A CA 1
ATOM 658 C C . CYS A 1 85 ? 12.109 5.375 -1.713 1 98.75 85 CYS A C 1
ATOM 660 O O . CYS A 1 85 ? 11.391 4.723 -2.471 1 98.75 85 CYS A O 1
ATOM 662 N N . LEU A 1 86 ? 13.094 6.066 -2.162 1 98.62 86 LEU A N 1
ATOM 663 C CA . LEU A 1 86 ? 13.438 6.125 -3.58 1 98.62 86 LEU A CA 1
ATOM 664 C C . LEU A 1 86 ? 13.852 4.75 -4.094 1 98.62 86 LEU A C 1
ATOM 666 O O . LEU A 1 86 ? 13.414 4.32 -5.16 1 98.62 86 LEU A O 1
ATOM 670 N N . LEU A 1 87 ? 14.695 4.094 -3.385 1 98.81 87 LEU A N 1
ATOM 671 C CA . LEU A 1 87 ? 15.172 2.775 -3.789 1 98.81 87 LEU A CA 1
ATOM 672 C C . LEU A 1 87 ? 14.031 1.766 -3.814 1 98.81 87 LEU A C 1
ATOM 674 O O . LEU A 1 87 ? 13.922 0.965 -4.746 1 98.81 87 LEU A O 1
ATOM 678 N N . LEU A 1 88 ? 13.211 1.779 -2.797 1 98.94 88 LEU A N 1
ATOM 679 C CA . LEU A 1 88 ? 12.078 0.864 -2.746 1 98.94 88 LEU A CA 1
ATOM 680 C C . LEU A 1 88 ? 11.07 1.184 -3.848 1 98.94 88 LEU A C 1
ATOM 682 O O . LEU A 1 88 ? 10.453 0.278 -4.406 1 98.94 88 LEU A O 1
ATOM 686 N N . LEU A 1 89 ? 10.875 2.467 -4.152 1 98.88 89 LEU A N 1
ATOM 687 C CA . LEU A 1 89 ? 10.047 2.857 -5.289 1 98.88 89 LEU A CA 1
ATOM 688 C C . LEU A 1 89 ? 10.562 2.227 -6.578 1 98.88 89 LEU A C 1
ATOM 690 O O . LEU A 1 89 ? 9.789 1.667 -7.355 1 98.88 89 LEU A O 1
ATOM 694 N N . PHE A 1 90 ? 11.82 2.289 -6.797 1 98.75 90 PHE A N 1
ATOM 695 C CA . PHE A 1 90 ? 12.406 1.688 -7.992 1 98.75 90 PHE A CA 1
ATOM 696 C C . PHE A 1 90 ? 12.156 0.185 -8.016 1 98.75 90 PHE A C 1
ATOM 698 O O . PHE A 1 90 ? 11.805 -0.371 -9.062 1 98.75 90 PHE A O 1
ATOM 705 N N . ASN A 1 91 ? 12.383 -0.453 -6.852 1 98.81 91 ASN A N 1
ATOM 706 C CA . ASN A 1 91 ? 12.078 -1.877 -6.762 1 98.81 91 ASN A CA 1
ATOM 707 C C . ASN A 1 91 ? 10.641 -2.17 -7.172 1 98.81 91 ASN A C 1
ATOM 709 O O . ASN A 1 91 ? 10.383 -3.105 -7.93 1 98.81 91 ASN A O 1
ATOM 713 N N . MET A 1 92 ? 9.75 -1.36 -6.676 1 98.81 92 MET A N 1
ATOM 714 C CA . MET A 1 92 ? 8.344 -1.587 -6.977 1 98.81 92 MET A CA 1
ATOM 715 C C . MET A 1 92 ? 8.055 -1.342 -8.453 1 98.81 92 MET A C 1
ATOM 717 O O . MET A 1 92 ? 7.242 -2.041 -9.055 1 98.81 92 MET A O 1
ATOM 721 N N . LEU A 1 93 ? 8.68 -0.362 -9.055 1 98.75 93 LEU A N 1
ATOM 722 C CA . LEU A 1 93 ? 8.469 -0.081 -10.469 1 98.75 93 LEU A CA 1
ATOM 723 C C . LEU A 1 93 ? 8.953 -1.24 -11.336 1 98.75 93 LEU A C 1
ATOM 725 O O . LEU A 1 93 ? 8.336 -1.564 -12.352 1 98.75 93 LEU A O 1
ATOM 729 N N . VAL A 1 94 ? 10.039 -1.84 -10.938 1 98.81 94 VAL A N 1
ATOM 730 C CA . VAL A 1 94 ? 10.508 -3.023 -11.656 1 98.81 94 VAL A CA 1
ATOM 731 C C . VAL A 1 94 ? 9.492 -4.152 -11.508 1 98.81 94 VAL A C 1
ATOM 733 O O . VAL A 1 94 ? 9.195 -4.852 -12.477 1 98.81 94 VAL A O 1
ATOM 736 N N . ALA A 1 95 ? 8.961 -4.367 -10.328 1 98.5 95 ALA A N 1
ATOM 737 C CA . ALA A 1 95 ? 7.945 -5.391 -10.102 1 98.5 95 ALA A CA 1
ATOM 738 C C . ALA A 1 95 ? 6.703 -5.125 -10.945 1 98.5 95 ALA A C 1
ATOM 740 O O . ALA A 1 95 ? 6.129 -6.051 -11.523 1 98.5 95 ALA A O 1
ATOM 741 N N . VAL A 1 96 ? 6.305 -3.867 -11.016 1 98.62 96 VAL A N 1
ATOM 742 C CA . VAL A 1 96 ? 5.168 -3.492 -11.844 1 98.62 96 VAL A CA 1
ATOM 743 C C . VAL A 1 96 ? 5.461 -3.842 -13.305 1 98.62 96 VAL A C 1
ATOM 745 O O . VAL A 1 96 ? 4.641 -4.473 -13.977 1 98.62 96 VAL A O 1
ATOM 748 N N . ALA A 1 97 ? 6.633 -3.434 -13.766 1 98.56 97 ALA A N 1
ATOM 749 C CA . ALA A 1 97 ? 7.02 -3.723 -15.141 1 98.56 97 ALA A CA 1
ATOM 750 C C . ALA A 1 97 ? 7.035 -5.227 -15.406 1 98.56 97 ALA A C 1
ATOM 752 O O . ALA A 1 97 ? 6.625 -5.68 -16.469 1 98.56 97 ALA A O 1
ATOM 753 N N . MET A 1 98 ? 7.516 -5.98 -14.477 1 98.44 98 MET A N 1
ATOM 754 C CA . MET A 1 98 ? 7.566 -7.434 -14.617 1 98.44 98 MET A CA 1
ATOM 755 C C . MET A 1 98 ? 6.164 -8.016 -14.766 1 98.44 98 MET A C 1
ATOM 757 O O . MET A 1 98 ? 5.91 -8.805 -15.68 1 98.44 98 MET A O 1
ATOM 761 N N . HIS A 1 99 ? 5.238 -7.609 -13.891 1 98.06 99 HIS A N 1
ATOM 762 C CA . HIS A 1 99 ? 3.885 -8.148 -13.938 1 98.06 99 HIS A CA 1
ATOM 763 C C . HIS A 1 99 ? 3.189 -7.766 -15.242 1 98.06 99 HIS A C 1
ATOM 765 O O . HIS A 1 99 ? 2.512 -8.594 -15.859 1 98.06 99 HIS A O 1
ATOM 771 N N . LEU A 1 100 ? 3.363 -6.527 -15.633 1 97.19 100 LEU A N 1
ATOM 772 C CA . LEU A 1 100 ? 2.748 -6.074 -16.875 1 97.19 100 LEU A CA 1
ATOM 773 C C . LEU A 1 100 ? 3.4 -6.742 -18.078 1 97.19 100 LEU A C 1
ATOM 775 O O . LEU A 1 100 ? 2.717 -7.105 -19.031 1 97.19 100 LEU A O 1
ATOM 779 N N . GLY A 1 101 ? 4.707 -6.922 -18.031 1 97.31 101 GLY A N 1
ATOM 780 C CA . GLY A 1 101 ? 5.441 -7.566 -19.094 1 97.31 101 GLY A CA 1
ATOM 781 C C . GLY A 1 101 ? 5.098 -9.031 -19.266 1 97.31 101 GLY A C 1
ATOM 782 O O . GLY A 1 101 ? 5.105 -9.562 -20.375 1 97.31 101 GLY A O 1
ATOM 783 N N . LYS A 1 102 ? 4.789 -9.68 -18.188 1 97.25 102 LYS A N 1
ATOM 784 C CA . LYS A 1 102 ? 4.383 -11.078 -18.203 1 97.25 102 LYS A CA 1
ATOM 785 C C . LYS A 1 102 ? 2.902 -11.219 -18.562 1 97.25 102 LYS A C 1
ATOM 787 O O . LYS A 1 102 ? 2.375 -12.328 -18.641 1 97.25 102 LYS A O 1
ATOM 792 N N . HIS A 1 103 ? 2.209 -10.078 -18.719 1 95.94 103 HIS A N 1
ATOM 793 C CA . HIS A 1 103 ? 0.786 -10.039 -19.031 1 95.94 103 HIS A CA 1
ATOM 794 C C . HIS A 1 103 ? -0.037 -10.734 -17.953 1 95.94 103 HIS A C 1
ATOM 796 O O . HIS A 1 103 ? -1.001 -11.438 -18.266 1 95.94 103 HIS A O 1
ATOM 802 N N . ASP A 1 104 ? 0.446 -10.594 -16.703 1 91.94 104 ASP A N 1
ATOM 803 C CA . ASP A 1 104 ? -0.279 -11.148 -15.57 1 91.94 104 ASP A CA 1
ATOM 804 C C . ASP A 1 104 ? -1.596 -10.414 -15.344 1 91.94 104 ASP A C 1
ATOM 806 O O . ASP A 1 104 ? -2.486 -10.922 -14.656 1 91.94 104 ASP A O 1
ATOM 810 N N . GLY A 1 105 ? -1.674 -9.156 -15.93 1 91.25 105 GLY A N 1
ATOM 811 C CA . GLY A 1 105 ? -2.834 -8.305 -15.703 1 91.25 105 GLY A CA 1
ATOM 812 C C . GLY A 1 105 ? -2.635 -7.309 -14.578 1 91.25 105 GLY A C 1
ATOM 813 O O . GLY A 1 105 ? -1.656 -7.391 -13.836 1 91.25 105 GLY A O 1
ATOM 814 N N . LEU A 1 106 ? -3.533 -6.348 -14.367 1 94.06 106 LEU A N 1
ATOM 815 C CA . LEU A 1 106 ? -3.424 -5.25 -13.406 1 94.06 106 LEU A CA 1
ATOM 816 C C . LEU A 1 106 ? -3.66 -5.746 -11.984 1 94.06 106 LEU A C 1
ATOM 818 O O . LEU A 1 106 ? -3.084 -5.215 -11.031 1 94.06 106 LEU A O 1
ATOM 822 N N . GLY A 1 107 ? -4.457 -6.805 -11.859 1 94.06 107 GLY A N 1
ATOM 823 C CA . GLY A 1 107 ? -4.695 -7.387 -10.555 1 94.06 107 GLY A CA 1
ATOM 824 C C . GLY A 1 107 ? -3.436 -7.922 -9.898 1 94.06 107 GLY A C 1
ATOM 825 O O . GLY A 1 107 ? -3.209 -7.703 -8.703 1 94.06 107 GLY A O 1
ATOM 826 N N . GLU A 1 108 ? -2.648 -8.57 -10.727 1 95.44 108 GLU A N 1
ATOM 827 C CA . GLU A 1 108 ? -1.401 -9.133 -10.219 1 95.44 108 GLU A CA 1
ATOM 828 C C . GLU A 1 108 ? -0.368 -8.039 -9.969 1 95.44 108 GLU A C 1
ATOM 830 O O . GLU A 1 108 ? 0.494 -8.172 -9.102 1 95.44 108 GLU A O 1
ATOM 835 N N . ALA A 1 109 ? -0.477 -6.906 -10.672 1 98 109 ALA A N 1
ATOM 836 C CA . ALA A 1 109 ? 0.462 -5.797 -10.539 1 98 109 ALA A CA 1
ATOM 837 C C . ALA A 1 109 ? 0.03 -4.844 -9.422 1 98 109 ALA A C 1
ATOM 839 O O . ALA A 1 109 ? 0.807 -3.984 -9 1 98 109 ALA A O 1
ATOM 840 N N . ALA A 1 110 ? -1.171 -4.973 -8.961 1 98.31 110 ALA A N 1
ATOM 841 C CA . ALA A 1 110 ? -1.811 -3.988 -8.094 1 98.31 110 ALA A CA 1
ATOM 842 C C . ALA A 1 110 ? -1.017 -3.797 -6.801 1 98.31 110 ALA A C 1
ATOM 844 O O . ALA A 1 110 ? -0.82 -2.668 -6.348 1 98.31 110 ALA A O 1
ATOM 845 N N . HIS A 1 111 ? -0.587 -4.918 -6.219 1 98.19 111 HIS A N 1
ATOM 846 C CA . HIS A 1 111 ? 0.179 -4.859 -4.98 1 98.19 111 HIS A CA 1
ATOM 847 C C . HIS A 1 111 ? 1.416 -3.98 -5.141 1 98.19 111 HIS A C 1
ATOM 849 O O . HIS A 1 111 ? 1.644 -3.068 -4.34 1 98.19 111 HIS A O 1
ATOM 855 N N . ALA A 1 112 ? 2.148 -4.227 -6.203 1 98.69 112 ALA A N 1
ATOM 856 C CA . ALA A 1 112 ? 3.361 -3.463 -6.477 1 98.69 112 ALA A CA 1
ATOM 857 C C . ALA A 1 112 ? 3.031 -2.01 -6.805 1 98.69 112 ALA A C 1
ATOM 859 O O . ALA A 1 112 ? 3.746 -1.095 -6.387 1 98.69 112 ALA A O 1
ATOM 860 N N . ILE A 1 113 ? 1.996 -1.764 -7.562 1 98.81 113 ILE A N 1
ATOM 861 C CA . ILE A 1 113 ? 1.592 -0.416 -7.949 1 98.81 113 ILE A CA 1
ATOM 862 C C . ILE A 1 113 ? 1.254 0.397 -6.703 1 98.81 113 ILE A C 1
ATOM 864 O O . ILE A 1 113 ? 1.715 1.531 -6.547 1 98.81 113 ILE A O 1
ATOM 868 N N . GLU A 1 114 ? 0.486 -0.15 -5.832 1 98.88 114 GLU A N 1
ATOM 869 C CA . GLU A 1 114 ? 0.044 0.582 -4.648 1 98.88 114 GLU A CA 1
ATOM 870 C C . GLU A 1 114 ? 1.21 0.857 -3.703 1 98.88 114 GLU A C 1
ATOM 872 O O . GLU A 1 114 ? 1.278 1.922 -3.088 1 98.88 114 GLU A O 1
ATOM 877 N N . ASP A 1 115 ? 2.125 -0.091 -3.611 1 98.88 115 ASP A N 1
ATOM 878 C CA . ASP A 1 115 ? 3.33 0.183 -2.838 1 98.88 115 ASP A CA 1
ATOM 879 C C . ASP A 1 115 ? 4.168 1.28 -3.494 1 98.88 115 ASP A C 1
ATOM 881 O O . ASP A 1 115 ? 4.719 2.141 -2.807 1 98.88 115 ASP A O 1
ATOM 885 N N . ALA A 1 116 ? 4.273 1.243 -4.812 1 98.94 116 ALA A N 1
ATOM 886 C CA . ALA A 1 116 ? 5.004 2.283 -5.531 1 98.94 116 ALA A CA 1
ATOM 887 C C . ALA A 1 116 ? 4.406 3.662 -5.262 1 98.94 116 ALA A C 1
ATOM 889 O O . ALA A 1 116 ? 5.133 4.625 -5.016 1 98.94 116 ALA A O 1
ATOM 890 N N . VAL A 1 117 ? 3.131 3.75 -5.328 1 98.88 117 VAL A N 1
ATOM 891 C CA . VAL A 1 117 ? 2.41 4.992 -5.066 1 98.88 117 VAL A CA 1
ATOM 892 C C . VAL A 1 117 ? 2.734 5.492 -3.66 1 98.88 117 VAL A C 1
ATOM 894 O O . VAL A 1 117 ? 2.998 6.68 -3.463 1 98.88 117 VAL A O 1
ATOM 897 N N . MET A 1 118 ? 2.725 4.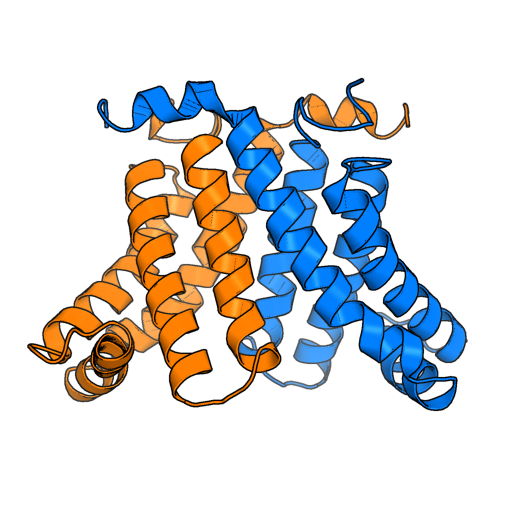562 -2.695 1 98.81 118 MET A N 1
ATOM 898 C CA . MET A 1 118 ? 3.004 4.934 -1.312 1 98.81 118 MET A CA 1
ATOM 899 C C . MET A 1 118 ? 4.422 5.477 -1.17 1 98.81 118 MET A C 1
ATOM 901 O O . MET A 1 118 ? 4.625 6.547 -0.593 1 98.81 118 MET A O 1
ATOM 905 N N . PHE A 1 119 ? 5.367 4.805 -1.72 1 98.88 119 PHE A N 1
ATOM 906 C CA . PHE A 1 119 ? 6.75 5.246 -1.58 1 98.88 119 PHE A CA 1
ATOM 907 C C . PHE A 1 119 ? 6.988 6.539 -2.352 1 98.88 119 PHE A C 1
ATOM 909 O O . PHE A 1 119 ? 7.777 7.387 -1.926 1 98.88 119 PHE A O 1
ATOM 916 N N . ALA A 1 120 ? 6.336 6.691 -3.475 1 98.88 120 ALA A N 1
ATOM 917 C CA . ALA A 1 120 ? 6.434 7.949 -4.215 1 98.88 120 ALA A CA 1
ATOM 918 C C . ALA A 1 120 ? 5.914 9.117 -3.379 1 98.88 120 ALA A C 1
ATOM 920 O O . ALA A 1 120 ? 6.531 10.188 -3.346 1 98.88 120 ALA A O 1
ATOM 921 N N . GLY A 1 121 ? 4.766 8.906 -2.746 1 98.81 121 GLY A N 1
ATOM 922 C CA . GLY A 1 121 ? 4.23 9.945 -1.879 1 98.81 121 GLY A CA 1
ATOM 923 C C . GLY A 1 121 ? 5.109 10.234 -0.678 1 98.81 121 GLY A C 1
ATOM 924 O O . GLY A 1 121 ? 5.371 11.398 -0.356 1 98.81 121 GLY A O 1
ATOM 925 N N . LEU A 1 122 ? 5.605 9.195 -0.019 1 98.62 122 LEU A N 1
ATOM 926 C CA . LEU A 1 122 ? 6.391 9.312 1.205 1 98.62 122 LEU A CA 1
ATOM 927 C C . LEU A 1 122 ? 7.707 10.031 0.942 1 98.62 122 LEU A C 1
ATOM 929 O O . LEU A 1 122 ? 8.242 10.695 1.83 1 98.62 122 LEU A O 1
ATOM 933 N N . LEU A 1 123 ? 8.18 9.922 -0.3 1 98.19 123 LEU A N 1
ATOM 934 C CA . LEU A 1 123 ? 9.383 10.648 -0.694 1 98.19 123 LEU A CA 1
ATOM 935 C C . LEU A 1 123 ? 9.242 12.133 -0.378 1 98.19 123 LEU A C 1
ATOM 937 O O . LEU A 1 123 ? 10.203 12.773 0.06 1 98.19 123 LEU A O 1
ATOM 941 N N . PHE A 1 124 ? 8.062 12.633 -0.504 1 98.19 124 PHE A N 1
ATOM 942 C CA . PHE A 1 124 ? 7.812 14.055 -0.3 1 98.19 124 PHE A CA 1
ATOM 943 C C . PHE A 1 124 ? 7.328 14.328 1.12 1 98.19 124 PHE A C 1
ATOM 945 O O . PHE A 1 124 ? 7.621 15.375 1.694 1 98.19 124 PHE A O 1
ATOM 952 N N . VAL A 1 125 ? 6.609 13.43 1.72 1 97.25 125 VAL A N 1
ATOM 953 C CA . VAL A 1 125 ? 5.992 13.633 3.025 1 97.25 125 VAL A CA 1
ATOM 954 C C . VAL A 1 125 ? 7.0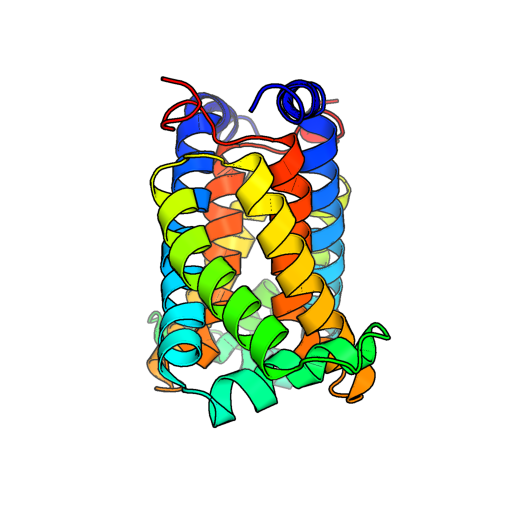59 13.586 4.117 1 97.25 125 VAL A C 1
ATOM 956 O O . VAL A 1 125 ? 7.031 14.391 5.051 1 97.25 125 VAL A O 1
ATOM 959 N N . GLY A 1 126 ? 8 12.625 3.961 1 96.38 126 GLY A N 1
ATOM 960 C CA . GLY A 1 126 ? 9.062 12.508 4.949 1 96.38 126 GLY A CA 1
ATOM 961 C C . GLY A 1 126 ? 8.727 11.562 6.082 1 96.38 126 GLY A C 1
ATOM 962 O O . GLY A 1 126 ? 7.637 10.984 6.109 1 96.38 126 GLY A O 1
ATOM 963 N N . PRO A 1 127 ? 9.688 11.422 6.965 1 95.69 127 PRO A N 1
ATOM 964 C CA . PRO A 1 127 ? 9.609 10.344 7.953 1 95.69 127 PRO A CA 1
ATOM 965 C C . PRO A 1 127 ? 8.773 10.727 9.18 1 95.69 127 PRO A C 1
ATOM 967 O O . PRO A 1 127 ? 8.422 9.859 9.984 1 95.69 127 PRO A O 1
ATOM 970 N N . GLY A 1 128 ? 8.461 11.938 9.359 1 94.75 128 GLY A N 1
ATOM 971 C CA . GLY A 1 128 ? 7.828 12.383 10.594 1 94.75 128 GLY A CA 1
ATOM 972 C C . GLY A 1 128 ? 8.812 12.602 11.727 1 94.75 128 GLY A C 1
ATOM 973 O O . GLY A 1 128 ? 10.023 12.469 11.539 1 94.75 128 GLY A O 1
ATOM 974 N N . SER A 1 129 ? 8.328 12.906 12.914 1 93.69 129 SER A N 1
ATOM 975 C CA . SER A 1 129 ? 9.18 13.375 14 1 93.69 129 SER A CA 1
ATOM 976 C C . SER A 1 129 ? 9.75 12.211 14.805 1 93.69 129 SER A C 1
ATOM 978 O O . SER A 1 129 ? 10.758 12.367 15.5 1 93.69 129 SER A O 1
ATOM 980 N N . TYR A 1 130 ? 9.109 11.07 14.742 1 92.38 130 TYR A N 1
ATOM 981 C CA . TYR A 1 130 ? 9.602 9.891 15.445 1 92.38 130 TYR A CA 1
ATOM 982 C C . TYR A 1 130 ? 10.602 9.117 14.594 1 92.38 130 TYR A C 1
ATOM 984 O O . TYR A 1 130 ? 10.43 7.926 14.344 1 92.38 130 TYR A O 1
ATOM 992 N N . SER A 1 131 ? 11.586 9.828 14.086 1 93.56 131 SER A N 1
ATOM 993 C CA . SER A 1 131 ? 12.547 9.242 13.164 1 93.56 131 SER A CA 1
ATOM 994 C C . SER A 1 131 ? 13.977 9.648 13.516 1 93.56 131 SER A C 1
ATOM 996 O O . SER A 1 131 ? 14.195 10.703 14.125 1 93.56 131 SER A O 1
ATOM 998 N N . VAL A 1 132 ? 14.914 8.797 13.148 1 91.5 132 VAL A N 1
ATOM 999 C CA . VAL A 1 132 ? 16.328 9.078 13.375 1 91.5 132 VAL A CA 1
ATOM 1000 C C . VAL A 1 132 ? 16.766 10.273 12.531 1 91.5 132 VAL A C 1
ATOM 1002 O O . VAL A 1 132 ? 17.641 11.047 12.938 1 91.5 132 VAL A O 1
ATOM 1005 N N . ASP A 1 133 ? 16.219 10.484 11.414 1 86.31 133 ASP A N 1
ATOM 1006 C CA . ASP A 1 133 ? 16.531 11.625 10.562 1 86.31 133 ASP A CA 1
ATOM 1007 C C . ASP A 1 133 ? 16.156 12.938 11.234 1 86.31 133 ASP A C 1
ATOM 1009 O O . ASP A 1 133 ? 16.719 13.992 10.914 1 86.31 133 ASP A O 1
ATOM 1013 N N . LYS A 1 134 ? 15.07 12.961 11.961 1 77.19 134 LYS A N 1
ATOM 1014 C CA . LYS A 1 134 ? 14.625 14.195 12.594 1 77.19 134 LYS A CA 1
ATOM 1015 C C . LYS A 1 134 ? 15.141 14.297 14.031 1 77.19 134 LYS A C 1
ATOM 1017 O O . LYS A 1 134 ? 14.859 15.273 14.727 1 77.19 134 LYS A O 1
ATOM 1022 N N . LYS A 1 135 ? 16 13.43 14.508 1 60.66 135 LYS A N 1
ATOM 1023 C CA . LYS A 1 135 ? 16.641 13.688 15.797 1 60.66 135 LYS A CA 1
ATOM 1024 C C . LYS A 1 135 ? 17.891 14.547 15.633 1 60.66 135 LYS A C 1
ATOM 1026 O O . LYS A 1 135 ? 18.578 14.461 14.617 1 60.66 135 LYS A O 1
ATOM 1031 N N . MET B 1 1 ? 22.281 13.805 3.365 1 50.59 1 MET B N 1
ATOM 1032 C CA . MET B 1 1 ? 20.844 13.641 3.541 1 50.59 1 MET B CA 1
ATOM 1033 C C . MET B 1 1 ? 20.094 14.906 3.129 1 50.59 1 MET B C 1
ATOM 1035 O O . MET B 1 1 ? 18.891 15.023 3.369 1 50.59 1 MET B O 1
ATOM 1039 N N . ALA B 1 2 ? 21 15.844 2.91 1 63.34 2 ALA B N 1
ATOM 1040 C CA . ALA B 1 2 ? 20.703 17.25 2.615 1 63.34 2 ALA B CA 1
ATOM 1041 C C . ALA B 1 2 ? 20.031 17.406 1.256 1 63.34 2 ALA B C 1
ATOM 1043 O O . ALA B 1 2 ? 19.062 18.141 1.116 1 63.34 2 ALA B O 1
ATOM 1044 N N . TYR B 1 3 ? 20.453 16.516 0.321 1 77.62 3 TYR B N 1
ATOM 1045 C CA . TYR B 1 3 ? 20.031 16.812 -1.043 1 77.62 3 TYR B CA 1
ATOM 1046 C C . TYR B 1 3 ? 18.547 16.484 -1.231 1 77.62 3 TYR B C 1
ATOM 1048 O O . TYR B 1 3 ? 17.844 17.188 -1.945 1 77.62 3 TYR B O 1
ATOM 1056 N N . LEU B 1 4 ? 18 15.5 -0.521 1 89.38 4 LEU B N 1
ATOM 1057 C CA . LEU B 1 4 ? 16.594 15.141 -0.674 1 89.38 4 LEU B CA 1
ATOM 1058 C C . LEU B 1 4 ? 15.75 15.812 0.395 1 89.38 4 LEU B C 1
ATOM 1060 O O . LEU B 1 4 ? 14.523 15.656 0.408 1 89.38 4 LEU B O 1
ATOM 1064 N N . GLY B 1 5 ? 16.422 16.562 1.261 1 86.62 5 GLY B N 1
ATOM 1065 C CA . GLY B 1 5 ? 15.727 17.219 2.352 1 86.62 5 GLY B CA 1
ATOM 1066 C C . GLY B 1 5 ? 14.719 18.25 1.879 1 86.62 5 GLY B C 1
ATOM 1067 O O . GLY B 1 5 ? 13.664 18.422 2.5 1 86.62 5 GLY B O 1
ATOM 1068 N N . LYS B 1 6 ? 14.961 18.922 0.737 1 92.75 6 LYS B N 1
ATOM 1069 C CA . LYS B 1 6 ? 14.102 19.984 0.207 1 92.75 6 LYS B CA 1
ATOM 1070 C C . LYS B 1 6 ? 12.766 19.422 -0.269 1 92.75 6 LYS B C 1
ATOM 1072 O O . LYS B 1 6 ? 11.797 20.156 -0.447 1 92.75 6 LYS B O 1
ATOM 1077 N N . LEU B 1 7 ? 12.703 18.109 -0.461 1 94.88 7 LEU B N 1
ATOM 1078 C CA . LEU B 1 7 ? 11.461 17.484 -0.915 1 94.88 7 LEU B CA 1
ATOM 1079 C C . LEU B 1 7 ? 10.367 17.641 0.132 1 94.88 7 LEU B C 1
ATOM 1081 O O . LEU B 1 7 ? 9.18 17.625 -0.203 1 94.88 7 LEU B O 1
ATOM 1085 N N . GLY B 1 8 ? 10.797 17.781 1.368 1 93.81 8 GLY B N 1
ATOM 1086 C CA . GLY B 1 8 ? 9.844 17.953 2.457 1 93.81 8 GLY B CA 1
ATOM 1087 C C . GLY B 1 8 ? 8.992 19.188 2.326 1 93.81 8 GLY B C 1
ATOM 1088 O O . GLY B 1 8 ? 7.949 19.312 2.975 1 93.81 8 GLY B O 1
ATOM 1089 N N . ASN B 1 9 ? 9.43 20.172 1.476 1 95.25 9 ASN B N 1
ATOM 1090 C CA . ASN B 1 9 ? 8.648 21.375 1.209 1 95.25 9 ASN B CA 1
ATOM 1091 C C . ASN B 1 9 ? 7.406 21.062 0.373 1 95.25 9 ASN B C 1
ATOM 1093 O O . ASN B 1 9 ? 6.52 21.906 0.233 1 95.25 9 ASN B O 1
ATOM 1097 N N . TYR B 1 10 ? 7.301 19.828 -0.106 1 97.44 10 TYR B N 1
ATOM 1098 C CA . TYR B 1 10 ? 6.211 19.453 -0.999 1 97.44 10 TYR B CA 1
ATOM 1099 C C . TYR B 1 10 ? 5.383 18.328 -0.404 1 97.44 10 TYR B C 1
ATOM 1101 O O . TYR B 1 10 ? 4.953 17.422 -1.121 1 97.44 10 TYR B O 1
ATOM 1109 N N . LYS B 1 11 ? 5.195 18.375 0.853 1 97.19 11 LYS B N 1
ATOM 1110 C CA . LYS B 1 11 ? 4.445 17.328 1.561 1 97.19 11 LYS B CA 1
ATOM 1111 C C . LYS B 1 11 ? 3.039 17.188 0.988 1 97.19 11 LYS B C 1
ATOM 1113 O O . LYS B 1 11 ? 2.543 16.062 0.826 1 97.19 11 LYS B O 1
ATOM 1118 N N . ASN B 1 12 ? 2.42 18.328 0.665 1 97.94 12 ASN B N 1
ATOM 1119 C CA . ASN B 1 12 ? 1.063 18.281 0.131 1 97.94 12 ASN B CA 1
ATOM 1120 C C . ASN B 1 12 ? 1.032 17.625 -1.25 1 97.94 12 ASN B C 1
ATOM 1122 O O . ASN B 1 12 ? 0.064 16.953 -1.601 1 97.94 12 ASN B O 1
ATOM 1126 N N . PHE B 1 13 ? 2.029 17.844 -1.938 1 98.38 13 PHE B N 1
ATOM 1127 C CA . PHE B 1 13 ? 2.15 17.172 -3.225 1 98.38 13 PHE B CA 1
ATOM 1128 C C . PHE B 1 13 ? 2.285 15.672 -3.039 1 98.38 13 PHE B C 1
ATOM 1130 O O . PHE B 1 13 ? 1.684 14.891 -3.781 1 98.38 13 PHE B O 1
ATOM 1137 N N . GLY B 1 14 ? 3.062 15.219 -2.08 1 98.56 14 GLY B N 1
ATOM 1138 C CA . GLY B 1 14 ? 3.176 13.805 -1.764 1 98.56 14 GLY B CA 1
ATOM 1139 C C . GLY B 1 14 ? 1.85 13.172 -1.387 1 98.56 14 GLY B C 1
ATOM 1140 O O . GLY B 1 14 ? 1.529 12.07 -1.843 1 98.56 14 GLY B O 1
ATOM 1141 N N . LEU B 1 15 ? 1.123 13.852 -0.6 1 98.44 15 LEU B N 1
ATOM 1142 C CA . LEU B 1 15 ? -0.173 13.336 -0.172 1 98.44 15 LEU B CA 1
ATOM 1143 C C . LEU B 1 15 ? -1.148 13.281 -1.343 1 98.44 15 LEU B C 1
ATOM 1145 O O . LEU B 1 15 ? -1.997 12.391 -1.406 1 98.44 15 LEU B O 1
ATOM 1149 N N . LEU B 1 16 ? -1.006 14.227 -2.311 1 98.56 16 LEU B N 1
ATOM 1150 C CA . LEU B 1 16 ? -1.812 14.18 -3.525 1 98.56 16 LEU B CA 1
ATOM 1151 C C . LEU B 1 16 ? -1.491 12.938 -4.344 1 98.56 16 LEU B C 1
ATOM 1153 O O . LEU B 1 16 ? -2.396 12.273 -4.863 1 98.56 16 LEU B O 1
ATOM 1157 N N . ILE B 1 17 ? -0.233 12.578 -4.461 1 98.81 17 ILE B N 1
ATOM 1158 C CA . ILE B 1 17 ? 0.187 11.367 -5.168 1 98.81 17 ILE B CA 1
ATOM 1159 C C . ILE B 1 17 ? -0.479 10.148 -4.547 1 98.81 17 ILE B C 1
ATOM 1161 O O . ILE B 1 17 ? -1.037 9.305 -5.254 1 98.81 17 ILE B O 1
ATOM 1165 N N . VAL B 1 18 ? -0.459 10.055 -3.26 1 98.88 18 VAL B N 1
ATOM 1166 C CA . VAL B 1 18 ? -1.008 8.914 -2.529 1 98.88 18 VAL B CA 1
ATOM 1167 C C . VAL B 1 18 ? -2.518 8.836 -2.752 1 98.88 18 VAL B C 1
ATOM 1169 O O . VAL B 1 18 ? -3.049 7.77 -3.07 1 98.88 18 VAL B O 1
ATOM 1172 N N . ARG B 1 19 ? -3.186 9.953 -2.656 1 98.81 19 ARG B N 1
ATOM 1173 C CA . ARG B 1 19 ? -4.637 9.969 -2.82 1 98.81 19 ARG B CA 1
ATOM 1174 C C . ARG B 1 19 ? -5.031 9.555 -4.234 1 98.81 19 ARG B C 1
ATOM 1176 O O . ARG B 1 19 ? -5.922 8.719 -4.414 1 98.81 19 ARG B O 1
ATOM 1183 N N . LEU B 1 20 ? -4.406 10.164 -5.184 1 98.81 20 LEU B N 1
ATOM 1184 C CA . LEU B 1 20 ? -4.742 9.859 -6.57 1 98.81 20 LEU B CA 1
ATOM 1185 C C . LEU B 1 20 ? -4.434 8.398 -6.891 1 98.81 20 LEU B C 1
ATOM 1187 O O . LEU B 1 20 ? -5.277 7.691 -7.449 1 98.81 20 LEU B O 1
ATOM 1191 N N . GLY B 1 21 ? -3.234 7.98 -6.539 1 98.81 21 GLY B N 1
ATOM 1192 C CA . GLY B 1 21 ? -2.83 6.617 -6.836 1 98.81 21 GLY B CA 1
ATOM 1193 C C . GLY B 1 21 ? -3.705 5.574 -6.168 1 98.81 21 GLY B C 1
ATOM 1194 O O . GLY B 1 21 ? -4.191 4.652 -6.82 1 98.81 21 GLY B O 1
ATOM 1195 N N . LEU B 1 22 ? -3.895 5.66 -4.832 1 98.81 22 LEU B N 1
ATOM 1196 C CA . LEU B 1 22 ? -4.734 4.707 -4.117 1 98.81 22 LEU B CA 1
ATOM 1197 C C . LEU B 1 22 ? -6.188 4.82 -4.57 1 98.81 22 LEU B C 1
ATOM 1199 O O . LEU B 1 22 ? -6.883 3.807 -4.699 1 98.81 22 LEU B O 1
ATOM 1203 N N . GLY B 1 23 ? -6.625 6.086 -4.762 1 98.88 23 GLY B N 1
ATOM 1204 C CA . GLY B 1 23 ? -7.992 6.25 -5.227 1 98.88 23 GLY B CA 1
ATOM 1205 C C . GLY B 1 23 ? -8.273 5.512 -6.52 1 98.88 23 GLY B C 1
ATOM 1206 O O . GLY B 1 23 ? -9.258 4.773 -6.617 1 98.88 23 GLY B O 1
ATOM 1207 N N . ILE B 1 24 ? -7.461 5.699 -7.512 1 98.88 24 ILE B N 1
ATOM 1208 C CA . ILE B 1 24 ? -7.621 5.051 -8.805 1 98.88 24 ILE B CA 1
ATOM 1209 C C . ILE B 1 24 ? -7.578 3.533 -8.633 1 98.88 24 ILE B C 1
ATOM 1211 O O . ILE B 1 24 ? -8.414 2.814 -9.188 1 98.88 24 ILE B O 1
ATOM 1215 N N . MET B 1 25 ? -6.637 3.029 -7.82 1 98.88 25 MET B N 1
ATOM 1216 C CA . MET B 1 25 ? -6.488 1.589 -7.629 1 98.88 25 MET B CA 1
ATOM 1217 C C . MET B 1 25 ? -7.703 1.007 -6.918 1 98.88 25 MET B C 1
ATOM 1219 O O . MET B 1 25 ? -8.133 -0.107 -7.223 1 98.88 25 MET B O 1
ATOM 1223 N N . PHE B 1 26 ? -8.242 1.755 -5.965 1 98.88 26 PHE B N 1
ATOM 1224 C CA . PHE B 1 26 ? -9.375 1.193 -5.234 1 98.88 26 PHE B CA 1
ATOM 1225 C C . PHE B 1 26 ? -10.648 1.258 -6.074 1 98.88 26 PHE B C 1
ATOM 1227 O O . PHE B 1 26 ? -11.531 0.406 -5.941 1 98.88 26 PHE B O 1
ATOM 1234 N N . ILE B 1 27 ? -10.805 2.227 -6.98 1 98.88 27 ILE B N 1
ATOM 1235 C CA . ILE B 1 27 ? -11.875 2.184 -7.969 1 98.88 27 ILE B CA 1
ATOM 1236 C C . ILE B 1 27 ? -11.711 0.955 -8.859 1 98.88 27 ILE B C 1
ATOM 1238 O O . ILE B 1 27 ? -12.672 0.232 -9.117 1 98.88 27 ILE B O 1
ATOM 1242 N N . TYR B 1 28 ? -10.492 0.699 -9.289 1 98.62 28 TYR B N 1
ATOM 1243 C CA . TYR B 1 28 ? -10.195 -0.467 -10.109 1 98.62 28 TYR B CA 1
ATOM 1244 C C . TYR B 1 28 ? -10.586 -1.755 -9.398 1 98.62 28 TYR B C 1
ATOM 1246 O O . TYR B 1 28 ? -11.164 -2.658 -10.008 1 98.62 28 TYR B O 1
ATOM 1254 N N . HIS B 1 29 ? -10.234 -1.867 -8.094 1 98.31 29 HIS B N 1
ATOM 1255 C CA . HIS B 1 29 ? -10.57 -3.049 -7.309 1 98.31 29 HIS B CA 1
ATOM 1256 C C . HIS B 1 29 ? -12.078 -3.152 -7.094 1 98.31 29 HIS B C 1
ATOM 1258 O O . HIS B 1 29 ? -12.641 -4.25 -7.141 1 98.31 29 HIS B O 1
ATOM 1264 N N . GLY B 1 30 ? -12.703 -2.035 -6.863 1 98.56 30 GLY B N 1
ATOM 1265 C CA . GLY B 1 30 ? -14.07 -2.006 -6.363 1 98.56 30 GLY B CA 1
ATOM 1266 C C . GLY B 1 30 ? -15.109 -2.119 -7.461 1 98.56 30 GLY B C 1
ATOM 1267 O O . GLY B 1 30 ? -16.188 -2.693 -7.254 1 98.56 30 GLY B O 1
ATOM 1268 N N . PHE B 1 31 ? -14.836 -1.588 -8.625 1 98.25 31 PHE B N 1
ATOM 1269 C CA . PHE B 1 31 ? -15.859 -1.458 -9.656 1 98.25 31 PHE B CA 1
ATOM 1270 C C . PHE B 1 31 ? -16.359 -2.828 -10.102 1 98.25 31 PHE B C 1
ATOM 1272 O O . PHE B 1 31 ? -17.562 -3.064 -10.164 1 98.25 31 PHE B O 1
ATOM 1279 N N . PRO B 1 32 ? -15.477 -3.803 -10.438 1 98.06 32 PRO B N 1
ATOM 1280 C CA . PRO B 1 32 ? -15.953 -5.137 -10.812 1 98.06 32 PRO B CA 1
ATOM 1281 C C . PRO B 1 32 ? -16.75 -5.816 -9.695 1 98.06 32 PRO B C 1
ATOM 1283 O O . PRO B 1 32 ? -17.672 -6.582 -9.969 1 98.06 32 PRO B O 1
ATOM 1286 N N . LYS B 1 33 ? -16.359 -5.559 -8.438 1 98.62 33 LYS B N 1
ATOM 1287 C CA . LYS B 1 33 ? -17.094 -6.109 -7.309 1 98.62 33 LYS B CA 1
ATOM 1288 C C . LYS B 1 33 ? -18.5 -5.527 -7.234 1 98.62 33 LYS B C 1
ATOM 1290 O O . LYS B 1 33 ? -19.469 -6.238 -6.926 1 98.62 33 LYS B O 1
ATOM 1295 N N . LEU B 1 34 ? -18.516 -4.207 -7.469 1 98.44 34 LEU B N 1
ATOM 1296 C CA . LEU B 1 34 ? -19.812 -3.533 -7.469 1 98.44 34 LEU B CA 1
ATOM 1297 C C . LEU B 1 34 ? -20.703 -4.062 -8.586 1 98.44 34 LEU B C 1
ATOM 1299 O O . LEU B 1 34 ? -21.906 -4.27 -8.391 1 98.44 34 LEU B O 1
ATOM 1303 N N . ALA B 1 35 ? -20.172 -4.41 -9.688 1 98.44 35 ALA B N 1
ATOM 1304 C CA . ALA B 1 35 ? -20.891 -4.891 -10.859 1 98.44 35 ALA B CA 1
ATOM 1305 C C . ALA B 1 35 ? -21.156 -6.391 -10.758 1 98.44 35 ALA B C 1
ATOM 1307 O O . ALA B 1 35 ? -21.828 -6.969 -11.633 1 98.44 35 ALA B O 1
ATOM 1308 N N . GLY B 1 36 ? -20.719 -7.09 -9.734 1 97.94 36 GLY B N 1
ATOM 1309 C CA . GLY B 1 36 ? -20.766 -8.539 -9.602 1 97.94 36 GLY B CA 1
ATOM 1310 C C . GLY B 1 36 ? -22.156 -9.07 -9.312 1 97.94 36 GLY B C 1
ATOM 1311 O O . GLY B 1 36 ? -22.375 -10.281 -9.352 1 97.94 36 GLY B O 1
ATOM 1312 N N . GLY B 1 37 ? -23.109 -8.148 -8.969 1 98.31 37 GLY B N 1
ATOM 1313 C CA . GLY B 1 37 ? -24.484 -8.562 -8.695 1 98.31 37 GLY B CA 1
ATOM 1314 C C . GLY B 1 37 ? -24.641 -9.266 -7.363 1 98.31 37 GLY B C 1
ATOM 1315 O O . GLY B 1 37 ? -23.688 -9.344 -6.578 1 98.31 37 GLY B O 1
ATOM 1316 N N . VAL B 1 38 ? -25.828 -9.766 -7.176 1 98.62 38 VAL B N 1
ATOM 1317 C CA . VAL B 1 38 ? -26.203 -10.32 -5.879 1 98.62 38 VAL B CA 1
ATOM 1318 C C . VAL B 1 38 ? -25.312 -11.5 -5.527 1 98.62 38 VAL B C 1
ATOM 1320 O O . VAL B 1 38 ? -24.844 -11.609 -4.391 1 98.62 38 VAL B O 1
ATOM 1323 N N . ASP B 1 39 ? -25.047 -12.383 -6.48 1 98.5 39 ASP B N 1
ATOM 1324 C CA . ASP B 1 39 ? -24.188 -13.531 -6.219 1 98.5 39 ASP B CA 1
ATOM 1325 C C . ASP B 1 39 ? -22.766 -13.094 -5.906 1 98.5 39 ASP B C 1
ATOM 1327 O O . ASP B 1 39 ? -22.109 -13.648 -5.016 1 98.5 39 ASP B O 1
ATOM 1331 N N . GLY B 1 40 ? -22.234 -12.117 -6.688 1 98.62 40 GLY B N 1
ATOM 1332 C CA . GLY B 1 40 ? -20.922 -11.562 -6.402 1 98.62 40 GLY B CA 1
ATOM 1333 C C . GLY B 1 40 ? -20.844 -10.898 -5.043 1 98.62 40 GLY B C 1
ATOM 1334 O O . GLY B 1 40 ? -19.859 -11.07 -4.32 1 98.62 40 GLY B O 1
ATOM 1335 N N . TRP B 1 41 ? -21.891 -10.141 -4.703 1 98.88 41 TRP B N 1
ATOM 1336 C CA . TRP B 1 41 ? -21.922 -9.484 -3.404 1 98.88 41 TRP B CA 1
ATOM 1337 C C . TRP B 1 41 ? -22 -10.5 -2.273 1 98.88 41 TRP B C 1
ATOM 1339 O O . TRP B 1 41 ? -21.359 -10.336 -1.233 1 98.88 41 TRP B O 1
ATOM 1349 N N . ARG B 1 42 ? -22.75 -11.562 -2.486 1 98.81 42 ARG B N 1
ATOM 1350 C CA . ARG B 1 42 ? -22.844 -12.617 -1.48 1 98.81 42 ARG B CA 1
ATOM 1351 C C . ARG B 1 42 ? -21.484 -13.25 -1.235 1 98.81 42 ARG B C 1
ATOM 1353 O O . ARG B 1 42 ? -21.078 -13.445 -0.087 1 98.81 42 ARG B O 1
ATOM 1360 N N . ALA B 1 43 ? -20.812 -13.602 -2.299 1 98.38 43 ALA B N 1
ATOM 1361 C CA . ALA B 1 43 ? -19.484 -14.211 -2.195 1 98.38 43 ALA B CA 1
ATOM 1362 C C . ALA B 1 43 ? -18.516 -13.273 -1.478 1 98.38 43 ALA B C 1
ATOM 1364 O O . ALA B 1 43 ? -17.797 -13.703 -0.566 1 98.38 43 ALA B O 1
ATOM 1365 N N . LEU B 1 44 ? -18.516 -12.023 -1.837 1 98.38 44 LEU B N 1
ATOM 1366 C CA . LEU B 1 44 ? -17.641 -11.023 -1.233 1 98.38 44 LEU B CA 1
ATOM 1367 C C . LEU B 1 44 ? -17.953 -10.844 0.246 1 98.38 44 LEU B C 1
ATOM 1369 O O . LEU B 1 44 ? -17.047 -10.867 1.088 1 98.38 44 LEU B O 1
ATOM 1373 N N . GLY B 1 45 ? -19.203 -10.664 0.52 1 98.75 45 GLY B N 1
ATOM 1374 C CA . GLY B 1 45 ? -19.641 -10.398 1.882 1 98.75 45 GLY B CA 1
ATOM 1375 C C . GLY B 1 45 ? -19.469 -11.586 2.809 1 98.75 45 GLY B C 1
ATOM 1376 O O . GLY B 1 45 ? -19.469 -11.43 4.031 1 98.75 45 GLY B O 1
ATOM 1377 N N . SER B 1 46 ? -19.375 -12.82 2.238 1 98.56 46 SER B N 1
ATOM 1378 C CA . SER B 1 46 ? -19.172 -14.016 3.051 1 98.56 46 SER B CA 1
ATOM 1379 C C . SER B 1 46 ? -17.828 -13.969 3.777 1 98.56 46 SER B C 1
ATOM 1381 O O . SER B 1 46 ? -17.609 -14.711 4.742 1 98.56 46 SER B O 1
ATOM 1383 N N . SER B 1 47 ? -16.938 -13.109 3.363 1 98.25 47 SER B N 1
ATOM 1384 C CA . SER B 1 47 ? -15.641 -12.961 4.02 1 98.25 47 SER B CA 1
ATOM 1385 C C . SER B 1 47 ? -15.797 -12.414 5.438 1 98.25 47 SER B C 1
ATOM 1387 O O . SER B 1 47 ? -14.891 -12.547 6.262 1 98.25 47 SER B O 1
ATOM 1389 N N . THR B 1 48 ? -16.938 -11.805 5.75 1 98.69 48 THR B N 1
ATOM 1390 C CA . THR B 1 48 ? -17.141 -11.234 7.078 1 98.69 48 THR B CA 1
ATOM 1391 C C . THR B 1 48 ? -17.25 -12.336 8.133 1 98.69 48 THR B C 1
ATOM 1393 O O . THR B 1 48 ? -17.109 -12.07 9.328 1 98.69 48 THR B O 1
ATOM 1396 N N . LYS B 1 49 ? -17.469 -13.539 7.711 1 98.56 49 LYS B N 1
ATOM 1397 C CA . LYS B 1 49 ? -17.531 -14.648 8.656 1 98.56 49 LYS B CA 1
ATOM 1398 C C . LYS B 1 49 ? -16.203 -14.797 9.406 1 98.56 49 LYS B C 1
ATOM 1400 O O . LYS B 1 49 ? -16.188 -15.273 10.547 1 98.56 49 LYS B O 1
ATOM 1405 N N . TYR B 1 50 ? -15.164 -14.383 8.797 1 98.38 50 TYR B N 1
ATOM 1406 C CA . TYR B 1 50 ? -13.836 -14.539 9.375 1 98.38 50 TYR B CA 1
ATOM 1407 C C . TYR B 1 50 ? -13.609 -13.547 10.508 1 98.38 50 TYR B C 1
ATOM 1409 O O . TYR B 1 50 ? -12.641 -13.664 11.258 1 98.38 50 TYR B O 1
ATOM 1417 N N . ILE B 1 51 ? -14.523 -12.594 10.586 1 98.12 51 ILE B N 1
ATOM 1418 C CA . ILE B 1 51 ? -14.438 -11.688 11.727 1 98.12 51 ILE B CA 1
ATOM 1419 C C . ILE B 1 51 ? -15.688 -11.836 12.594 1 98.12 51 ILE B C 1
ATOM 1421 O O . ILE B 1 51 ? -16.031 -10.938 13.359 1 98.12 51 ILE B O 1
ATOM 1425 N N . GLY B 1 52 ? -16.438 -12.875 12.352 1 98.06 52 GLY B N 1
ATOM 1426 C CA . GLY B 1 52 ? -17.516 -13.242 13.25 1 98.06 52 GLY B CA 1
ATOM 1427 C C . GLY B 1 52 ? -18.875 -12.75 12.789 1 98.06 52 GLY B C 1
ATOM 1428 O O . GLY B 1 52 ? -19.875 -12.906 13.5 1 98.06 52 GLY B O 1
ATOM 1429 N N . ILE B 1 53 ? -18.953 -12.133 11.648 1 98.44 53 ILE B N 1
ATOM 1430 C CA . ILE B 1 53 ? -20.219 -11.664 11.094 1 98.44 53 ILE B CA 1
ATOM 1431 C C . ILE B 1 53 ? -20.719 -12.641 10.031 1 98.44 53 ILE B C 1
ATOM 1433 O O . ILE B 1 53 ? -20.141 -12.734 8.945 1 98.44 53 ILE B O 1
ATOM 1437 N N . THR B 1 54 ? -21.859 -13.336 10.352 1 98.31 54 THR B N 1
ATOM 1438 C CA . THR B 1 54 ? -22.281 -14.414 9.461 1 98.31 54 THR B CA 1
ATOM 1439 C C . THR B 1 54 ? -23.656 -14.117 8.875 1 98.31 54 THR B C 1
ATOM 1441 O O . THR B 1 54 ? -24.203 -14.922 8.109 1 98.31 54 THR B O 1
ATOM 1444 N N . PHE B 1 55 ? -24.125 -12.945 9.203 1 98.5 55 PHE B N 1
ATOM 1445 C CA . PHE B 1 55 ? -25.453 -12.609 8.711 1 98.5 55 PHE B CA 1
ATOM 1446 C C . PHE B 1 55 ? -25.375 -11.586 7.582 1 98.5 55 PHE B C 1
ATOM 1448 O O . PHE B 1 55 ? -24.391 -10.844 7.484 1 98.5 55 PHE B O 1
ATOM 1455 N N . TRP B 1 56 ? -26.312 -11.57 6.656 1 98.62 56 TRP B N 1
ATOM 1456 C CA . TRP B 1 56 ? -26.531 -10.609 5.582 1 98.62 56 TRP B CA 1
ATOM 1457 C C . TRP B 1 56 ? -25.297 -10.477 4.699 1 98.62 56 TRP B C 1
ATOM 1459 O O . TRP B 1 56 ? -24.844 -9.359 4.434 1 98.62 56 TRP B O 1
ATOM 1469 N N . PRO B 1 57 ? -24.797 -11.516 4.18 1 98.62 57 PRO B N 1
ATOM 1470 C CA . PRO B 1 57 ? -23.578 -11.422 3.369 1 98.62 57 PRO B CA 1
ATOM 1471 C C . PRO B 1 57 ? -23.75 -10.547 2.133 1 98.62 57 PRO B C 1
ATOM 1473 O O . PRO B 1 57 ? -22.812 -9.852 1.726 1 98.62 57 PRO B O 1
ATOM 1476 N N . VAL B 1 58 ? -24.906 -10.523 1.563 1 98.81 58 VAL B N 1
ATOM 1477 C CA . VAL B 1 58 ? -25.141 -9.703 0.378 1 98.81 58 VAL B CA 1
ATOM 1478 C C . VAL B 1 58 ? -24.984 -8.227 0.724 1 98.81 58 VAL B C 1
ATOM 1480 O O . VAL B 1 58 ? -24.359 -7.473 -0.027 1 98.81 58 VAL B O 1
ATOM 1483 N N . VAL B 1 59 ? -25.5 -7.855 1.854 1 98.81 59 VAL B N 1
ATOM 1484 C CA . VAL B 1 59 ? -25.438 -6.461 2.283 1 98.81 59 VAL B CA 1
ATOM 1485 C C . VAL B 1 59 ? -23.984 -6.059 2.541 1 98.81 59 VAL B C 1
ATOM 1487 O O . VAL B 1 59 ? -23.531 -5.012 2.068 1 98.81 59 VAL B O 1
ATOM 1490 N N . TRP B 1 60 ? -23.25 -6.898 3.209 1 98.81 60 TRP B N 1
ATOM 1491 C CA . TRP B 1 60 ? -21.859 -6.586 3.533 1 98.81 60 TRP B CA 1
ATOM 1492 C C . TRP B 1 60 ? -21.016 -6.52 2.27 1 98.81 60 TRP B C 1
ATOM 1494 O O . TRP B 1 60 ? -20.125 -5.676 2.16 1 98.81 60 TRP B O 1
ATOM 1504 N N . GLY B 1 61 ? -21.25 -7.449 1.353 1 98.88 61 GLY B N 1
ATOM 1505 C CA . GLY B 1 61 ? -20.531 -7.43 0.092 1 98.88 61 GLY B CA 1
ATOM 1506 C C . GLY B 1 61 ? -20.797 -6.18 -0.728 1 98.88 61 GLY B C 1
ATOM 1507 O O . GLY B 1 61 ? -19.859 -5.586 -1.281 1 98.88 61 GLY B O 1
ATOM 1508 N N . LEU B 1 62 ? -22.078 -5.793 -0.735 1 98.81 62 LEU B N 1
ATOM 1509 C CA . LEU B 1 62 ? -22.438 -4.574 -1.453 1 98.81 62 LEU B CA 1
ATOM 1510 C C . LEU B 1 62 ? -21.781 -3.355 -0.809 1 98.81 62 LEU B C 1
ATOM 1512 O O . LEU B 1 62 ? -21.234 -2.502 -1.505 1 98.81 62 LEU B O 1
ATOM 1516 N N . LEU B 1 63 ? -21.844 -3.297 0.482 1 98.81 63 LEU B N 1
ATOM 1517 C CA . LEU B 1 63 ? -21.25 -2.174 1.195 1 98.81 63 LEU B CA 1
ATOM 1518 C C . LEU B 1 63 ? -19.75 -2.1 0.936 1 98.81 63 LEU B C 1
ATOM 1520 O O . LEU B 1 63 ? -19.203 -1.014 0.729 1 98.81 63 LEU B O 1
ATOM 1524 N N . SER B 1 64 ? -19.078 -3.264 0.99 1 98.88 64 SER B N 1
ATOM 1525 C CA . SER B 1 64 ? -17.656 -3.305 0.721 1 98.88 64 SER B CA 1
ATOM 1526 C C . SER B 1 64 ? -17.328 -2.779 -0.675 1 98.88 64 SER B C 1
ATOM 1528 O O . SER B 1 64 ? -16.438 -1.952 -0.844 1 98.88 64 SER B O 1
ATOM 1530 N N . ALA B 1 65 ? -18.078 -3.242 -1.664 1 98.88 65 ALA B N 1
ATOM 1531 C CA . ALA B 1 65 ? -17.859 -2.828 -3.049 1 98.88 65 ALA B CA 1
ATOM 1532 C C . ALA B 1 65 ? -18.094 -1.331 -3.217 1 98.88 65 ALA B C 1
ATOM 1534 O O . ALA B 1 65 ? -17.344 -0.647 -3.902 1 98.88 65 ALA B O 1
ATOM 1535 N N . VAL B 1 66 ? -19.141 -0.832 -2.574 1 98.88 66 VAL B N 1
ATOM 1536 C CA . VAL B 1 66 ? -19.484 0.585 -2.627 1 98.88 66 VAL B CA 1
ATOM 1537 C C . VAL B 1 66 ? -18.359 1.411 -1.988 1 98.88 66 VAL B C 1
ATOM 1539 O O . VAL B 1 66 ? -17.906 2.404 -2.562 1 98.88 66 VAL B O 1
ATOM 1542 N N . VAL B 1 67 ? -17.938 0.968 -0.857 1 98.88 67 VAL B N 1
ATOM 1543 C CA . VAL B 1 67 ? -16.906 1.69 -0.127 1 98.88 67 VAL B CA 1
ATOM 1544 C C . VAL B 1 67 ? -15.617 1.728 -0.952 1 98.88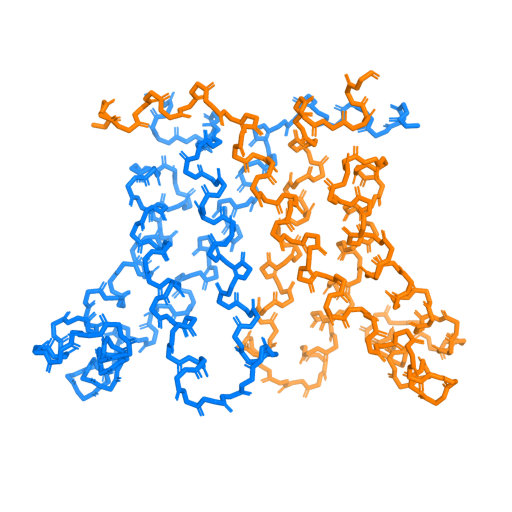 67 VAL B C 1
ATOM 1546 O O . VAL B 1 67 ? -14.961 2.77 -1.05 1 98.88 67 VAL B O 1
ATOM 1549 N N . GLU B 1 68 ? -15.281 0.612 -1.526 1 98.88 68 GLU B N 1
ATOM 1550 C CA . GLU B 1 68 ? -14.062 0.583 -2.328 1 98.88 68 GLU B CA 1
ATOM 1551 C C . GLU B 1 68 ? -14.18 1.499 -3.543 1 98.88 68 GLU B C 1
ATOM 1553 O O . GLU B 1 68 ? -13.305 2.332 -3.787 1 98.88 68 GLU B O 1
ATOM 1558 N N . THR B 1 69 ? -15.289 1.395 -4.27 1 98.81 69 THR B N 1
ATOM 1559 C CA . THR B 1 69 ? -15.453 2.133 -5.516 1 98.81 69 THR B CA 1
ATOM 1560 C C . THR B 1 69 ? -15.633 3.623 -5.242 1 98.81 69 THR B C 1
ATOM 1562 O O . THR B 1 69 ? -14.844 4.445 -5.727 1 98.81 69 THR B O 1
ATOM 1565 N N . PHE B 1 70 ? -16.547 3.953 -4.414 1 98.81 70 PHE B N 1
ATOM 1566 C CA . PHE B 1 70 ? -16.844 5.359 -4.156 1 98.81 70 PHE B CA 1
ATOM 1567 C C . PHE B 1 70 ? -15.828 5.957 -3.189 1 98.81 70 PHE B C 1
ATOM 1569 O O . PHE B 1 70 ? -15.5 7.141 -3.273 1 98.81 70 PHE B O 1
ATOM 1576 N N . GLY B 1 71 ? -15.391 5.098 -2.244 1 98.81 71 GLY B N 1
ATOM 1577 C CA . GLY B 1 71 ? -14.289 5.555 -1.415 1 98.81 71 GLY B CA 1
ATOM 1578 C C . GLY B 1 71 ? -13.055 5.938 -2.217 1 98.81 71 GLY B C 1
ATOM 1579 O O . GLY B 1 71 ? -12.391 6.926 -1.906 1 98.81 71 GLY B O 1
ATOM 1580 N N . GLY B 1 72 ? -12.75 5.066 -3.244 1 98.88 72 GLY B N 1
ATOM 1581 C CA . GLY B 1 72 ? -11.672 5.438 -4.148 1 98.88 72 GLY B CA 1
ATOM 1582 C C . GLY B 1 72 ? -11.883 6.797 -4.793 1 98.88 72 GLY B C 1
ATOM 1583 O O . GLY B 1 72 ? -10.953 7.609 -4.852 1 98.88 72 GLY B O 1
ATOM 1584 N N . PHE B 1 73 ? -13.039 7.062 -5.207 1 98.75 73 PHE B N 1
ATOM 1585 C CA . PHE B 1 73 ? -13.383 8.336 -5.828 1 98.75 73 PHE B CA 1
ATOM 1586 C C . PHE B 1 73 ? -13.227 9.484 -4.836 1 98.75 73 PHE B C 1
ATOM 1588 O O . PHE B 1 73 ? -12.656 10.523 -5.168 1 98.75 73 PHE B O 1
ATOM 1595 N N . LEU B 1 74 ? -13.711 9.359 -3.65 1 98.75 74 LEU B N 1
ATOM 1596 C CA . LEU B 1 74 ? -13.641 10.391 -2.625 1 98.75 74 LEU B CA 1
ATOM 1597 C C . LEU B 1 74 ? -12.195 10.633 -2.197 1 98.75 74 LEU B C 1
ATOM 1599 O O . LEU B 1 74 ? -11.82 11.758 -1.863 1 98.75 74 LEU B O 1
ATOM 1603 N N . LEU B 1 75 ? -11.391 9.562 -2.215 1 98.62 75 LEU B N 1
ATOM 1604 C CA . LEU B 1 75 ? -9.961 9.742 -1.964 1 98.62 75 LEU B CA 1
ATOM 1605 C C . LEU B 1 75 ? -9.344 10.688 -2.994 1 98.62 75 LEU B C 1
ATOM 1607 O O . LEU B 1 75 ? -8.578 11.586 -2.641 1 98.62 75 LEU B O 1
ATOM 1611 N N . ILE B 1 76 ? -9.688 10.484 -4.246 1 98.69 76 ILE B N 1
ATOM 1612 C CA . ILE B 1 76 ? -9.109 11.258 -5.332 1 98.69 76 ILE B CA 1
ATOM 1613 C C . ILE B 1 76 ? -9.383 12.742 -5.113 1 98.69 76 ILE B C 1
ATOM 1615 O O . ILE B 1 76 ? -8.477 13.57 -5.227 1 98.69 76 ILE B O 1
ATOM 1619 N N . ILE B 1 77 ? -10.539 13.094 -4.66 1 98.06 77 ILE B N 1
ATOM 1620 C CA . ILE B 1 77 ? -10.867 14.508 -4.547 1 98.06 77 ILE B CA 1
ATOM 1621 C C . ILE B 1 77 ? -10.578 15 -3.131 1 98.06 77 ILE B C 1
ATOM 1623 O O . ILE B 1 77 ? -10.594 16.203 -2.867 1 98.06 77 ILE B O 1
ATOM 1627 N N . GLY B 1 78 ? -10.32 14.117 -2.227 1 97.62 78 GLY B N 1
ATOM 1628 C CA . GLY B 1 78 ? -9.984 14.461 -0.857 1 97.62 78 GLY B CA 1
ATOM 1629 C C . GLY B 1 78 ? -11.172 14.945 -0.049 1 97.62 78 GLY B C 1
ATOM 1630 O O . GLY B 1 78 ? -11.031 15.844 0.784 1 97.62 78 GLY B O 1
ATOM 1631 N N . TRP B 1 79 ? -12.336 14.398 -0.329 1 97.31 79 TRP B N 1
ATOM 1632 C CA . TRP B 1 79 ? -13.547 14.711 0.423 1 97.31 79 TRP B CA 1
ATOM 1633 C C . TRP B 1 79 ? -13.891 13.594 1.396 1 97.31 79 TRP B C 1
ATOM 1635 O O . TRP B 1 79 ? -13.844 12.414 1.038 1 97.31 79 TRP B O 1
ATOM 1645 N N . ALA B 1 80 ? -14.258 14.016 2.697 1 97.25 80 ALA B N 1
ATOM 1646 C CA . ALA B 1 80 ? -14.539 13.047 3.754 1 97.25 80 ALA B CA 1
ATOM 1647 C C . ALA B 1 80 ? -13.398 12.047 3.904 1 97.25 80 ALA B C 1
ATOM 1649 O O . ALA B 1 80 ? -13.625 10.844 4.008 1 97.25 80 ALA B O 1
ATOM 1650 N N . PHE B 1 81 ? -12.25 12.625 3.826 1 97.88 81 PHE B N 1
ATOM 1651 C CA . PHE B 1 81 ? -11.039 11.82 3.703 1 97.88 81 PHE B CA 1
ATOM 1652 C C . PHE B 1 81 ? -10.906 10.852 4.871 1 97.88 81 PHE B C 1
ATOM 1654 O O . PHE B 1 81 ? -10.719 9.648 4.668 1 97.88 81 PHE B O 1
ATOM 1661 N N . ARG B 1 82 ? -11.016 11.266 6.086 1 97.88 82 ARG B N 1
ATOM 1662 C CA . ARG B 1 82 ? -10.742 10.43 7.246 1 97.88 82 ARG B CA 1
ATOM 1663 C C . ARG B 1 82 ? -11.82 9.367 7.418 1 97.88 82 ARG B C 1
ATOM 1665 O O . ARG B 1 82 ? -11.516 8.195 7.672 1 97.88 82 ARG B O 1
ATOM 1672 N N . PRO B 1 83 ? -13.133 9.727 7.258 1 98.06 83 PRO B N 1
ATOM 1673 C CA . PRO B 1 83 ? -14.148 8.664 7.262 1 98.06 83 PRO B CA 1
ATOM 1674 C C . PRO B 1 83 ? -13.906 7.613 6.18 1 98.06 83 PRO B C 1
ATOM 1676 O O . PRO B 1 83 ? -14.094 6.418 6.422 1 98.06 83 PRO B O 1
ATOM 1679 N N . VAL B 1 84 ? -13.547 8.039 5.023 1 98.44 84 VAL B N 1
ATOM 1680 C CA . VAL B 1 84 ? -13.266 7.125 3.924 1 98.44 84 VAL B CA 1
ATOM 1681 C C . VAL B 1 84 ? -12.094 6.219 4.289 1 98.44 84 VAL B C 1
ATOM 1683 O O . VAL B 1 84 ? -12.156 5 4.094 1 98.44 84 VAL B O 1
ATOM 1686 N N . CYS B 1 85 ? -11 6.793 4.82 1 98.75 85 CYS B N 1
ATOM 1687 C CA . CYS B 1 85 ? -9.859 5.992 5.254 1 98.75 85 CYS B CA 1
ATOM 1688 C C . CYS B 1 85 ? -10.281 4.949 6.281 1 98.75 85 CYS B C 1
ATOM 1690 O O . CYS B 1 85 ? -9.82 3.811 6.242 1 98.75 85 CYS B O 1
ATOM 1692 N N . LEU B 1 86 ? -11.125 5.289 7.184 1 98.62 86 LEU B N 1
ATOM 1693 C CA . LEU B 1 86 ? -11.586 4.367 8.219 1 98.62 86 LEU B CA 1
ATOM 1694 C C . LEU B 1 86 ? -12.367 3.213 7.602 1 98.62 86 LEU B C 1
ATOM 1696 O O . LEU B 1 86 ? -12.156 2.053 7.961 1 98.62 86 LEU B O 1
ATOM 1700 N N . LEU B 1 87 ? -13.258 3.51 6.738 1 98.81 87 LEU B N 1
ATOM 1701 C CA . LEU B 1 87 ? -14.07 2.482 6.094 1 98.81 87 LEU B CA 1
ATOM 1702 C C . LEU B 1 87 ? -13.203 1.55 5.254 1 98.81 87 LEU B C 1
ATOM 1704 O O . LEU B 1 87 ? -13.383 0.331 5.285 1 98.81 87 LEU B O 1
ATOM 1708 N N . LEU B 1 88 ? -12.305 2.109 4.5 1 98.88 88 LEU B N 1
ATOM 1709 C CA . LEU B 1 88 ? -11.414 1.296 3.68 1 98.88 88 LEU B CA 1
ATOM 1710 C C . LEU B 1 88 ? -10.477 0.462 4.555 1 98.88 88 LEU B C 1
ATOM 1712 O O . LEU B 1 88 ? -10.141 -0.671 4.203 1 98.88 88 LEU B O 1
ATOM 1716 N N . LEU B 1 89 ? -10.031 1.017 5.672 1 98.88 89 LEU B N 1
ATOM 1717 C CA . LEU B 1 89 ? -9.258 0.242 6.637 1 98.88 89 LEU B CA 1
ATOM 1718 C C . LEU B 1 89 ? -10.039 -0.984 7.098 1 98.88 89 LEU B C 1
ATOM 1720 O O . LEU B 1 89 ? -9.5 -2.092 7.133 1 98.88 89 LEU B O 1
ATOM 1724 N N . PHE B 1 90 ? -11.266 -0.807 7.418 1 98.75 90 PHE B N 1
ATOM 1725 C CA . PHE B 1 90 ? -12.094 -1.927 7.844 1 98.75 90 PHE B CA 1
ATOM 1726 C C . PHE B 1 90 ? -12.203 -2.969 6.738 1 98.75 90 PHE B C 1
ATOM 1728 O O . PHE B 1 90 ? -12.102 -4.172 6.996 1 98.75 90 PHE B O 1
ATOM 1735 N N . ASN B 1 91 ? -12.445 -2.471 5.512 1 98.81 91 ASN B N 1
ATOM 1736 C CA . ASN B 1 91 ? -12.477 -3.389 4.375 1 98.81 91 ASN B CA 1
ATOM 1737 C C . ASN B 1 91 ? -11.195 -4.215 4.289 1 98.81 91 ASN B C 1
ATOM 1739 O O . ASN B 1 91 ? -11.242 -5.426 4.082 1 98.81 91 ASN B O 1
ATOM 1743 N N . MET B 1 92 ? -10.102 -3.545 4.457 1 98.81 92 MET B N 1
ATOM 1744 C CA . MET B 1 92 ? -8.82 -4.242 4.348 1 98.81 92 MET B CA 1
ATOM 1745 C C . MET B 1 92 ? -8.641 -5.234 5.492 1 98.81 92 MET B C 1
ATOM 1747 O O . MET B 1 92 ? -8.078 -6.312 5.301 1 98.81 92 MET B O 1
ATOM 1751 N N . LEU B 1 93 ? -9.086 -4.898 6.68 1 98.75 93 LEU B N 1
ATOM 1752 C CA . LEU B 1 93 ? -8.969 -5.805 7.816 1 98.75 93 LEU B CA 1
ATOM 1753 C C . LEU B 1 93 ? -9.797 -7.066 7.602 1 98.75 93 LEU B C 1
ATOM 1755 O O . LEU B 1 93 ? -9.383 -8.164 7.984 1 98.75 93 LEU B O 1
ATOM 1759 N N . VAL B 1 94 ? -10.938 -6.898 7.008 1 98.75 94 VAL B N 1
ATOM 1760 C CA . VAL B 1 94 ? -11.742 -8.07 6.668 1 98.75 94 VAL B CA 1
ATOM 1761 C C . VAL B 1 94 ? -11.008 -8.922 5.641 1 98.75 94 VAL B C 1
ATOM 1763 O O . VAL B 1 94 ? -10.984 -10.156 5.75 1 98.75 94 VAL B O 1
ATOM 1766 N N . ALA B 1 95 ? -10.414 -8.305 4.637 1 98.5 95 ALA B N 1
ATOM 1767 C CA . ALA B 1 95 ? -9.641 -9.039 3.633 1 98.5 95 ALA B CA 1
ATOM 1768 C C . ALA B 1 95 ? -8.469 -9.773 4.27 1 98.5 95 ALA B C 1
ATOM 1770 O O . ALA B 1 95 ? -8.188 -10.922 3.92 1 98.5 95 ALA B O 1
ATOM 1771 N N . VAL B 1 96 ? -7.801 -9.117 5.199 1 98.62 96 VAL B N 1
ATOM 1772 C CA . VAL B 1 96 ? -6.703 -9.758 5.918 1 98.62 96 VAL B CA 1
ATOM 1773 C C . VAL B 1 96 ? -7.223 -10.977 6.672 1 98.62 96 VAL B C 1
ATOM 1775 O O . VAL B 1 96 ? -6.645 -12.062 6.578 1 98.62 96 VAL B O 1
ATOM 1778 N N . ALA B 1 97 ? -8.312 -10.781 7.395 1 98.56 97 ALA B N 1
ATOM 1779 C CA . ALA B 1 97 ? -8.898 -11.891 8.148 1 98.56 97 ALA B CA 1
ATOM 1780 C C . ALA B 1 97 ? -9.289 -13.039 7.223 1 98.56 97 ALA B C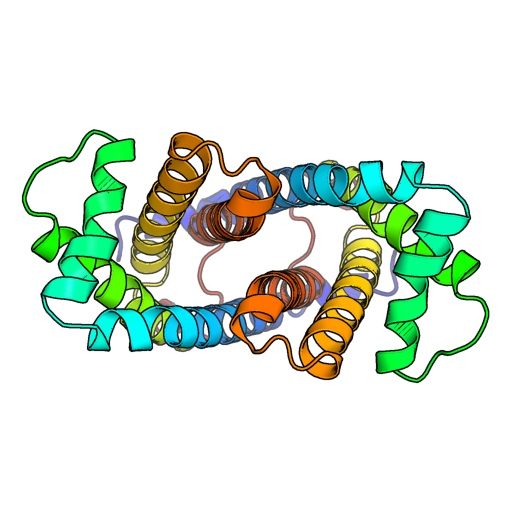 1
ATOM 1782 O O . ALA B 1 97 ? -9.109 -14.211 7.57 1 98.56 97 ALA B O 1
ATOM 1783 N N . MET B 1 98 ? -9.82 -12.734 6.105 1 98.44 98 MET B N 1
ATOM 1784 C CA . MET B 1 98 ? -10.219 -13.75 5.137 1 98.44 98 MET B CA 1
ATOM 1785 C C . MET B 1 98 ? -9.016 -14.562 4.672 1 98.44 98 MET B C 1
ATOM 1787 O O . MET B 1 98 ? -9.047 -15.797 4.68 1 98.44 98 MET B O 1
ATOM 1791 N N . HIS B 1 99 ? -7.93 -13.867 4.277 1 98.06 99 HIS B N 1
ATOM 1792 C CA . HIS B 1 99 ? -6.75 -14.562 3.783 1 98.06 99 HIS B CA 1
ATOM 1793 C C . HIS B 1 99 ? -6.133 -15.438 4.871 1 98.06 99 HIS B C 1
ATOM 1795 O O . HIS B 1 99 ? -5.734 -16.578 4.609 1 98.06 99 HIS B O 1
ATOM 1801 N N . LEU B 1 100 ? -6.059 -14.906 6.055 1 97.19 100 LEU B N 1
ATOM 1802 C CA . LEU B 1 100 ? -5.492 -15.664 7.164 1 97.19 100 LEU B CA 1
ATOM 1803 C C . LEU B 1 100 ? -6.41 -16.828 7.551 1 97.19 100 LEU B C 1
ATOM 1805 O O . LEU B 1 100 ? -5.938 -17.922 7.867 1 97.19 100 LEU B O 1
ATOM 1809 N N . GLY B 1 101 ? -7.715 -16.594 7.508 1 97.25 101 GLY B N 1
ATOM 1810 C CA . GLY B 1 101 ? -8.695 -17.609 7.832 1 97.25 101 GLY B CA 1
ATOM 1811 C C . GLY B 1 101 ? -8.719 -18.75 6.832 1 97.25 101 GLY B C 1
ATOM 1812 O O . GLY B 1 101 ? -8.977 -19.906 7.199 1 97.25 101 GLY B O 1
ATOM 1813 N N . LYS B 1 102 ? -8.438 -18.438 5.605 1 97.19 102 LYS B N 1
ATOM 1814 C CA . LYS B 1 102 ? -8.367 -19.453 4.559 1 97.19 102 LYS B CA 1
ATOM 1815 C C . LYS B 1 102 ? -7.012 -20.156 4.555 1 97.19 102 LYS B C 1
ATOM 1817 O O . LYS B 1 102 ? -6.766 -21.047 3.736 1 97.19 102 LYS B O 1
ATOM 1822 N N . HIS B 1 103 ? -6.09 -19.719 5.418 1 95.75 103 HIS B N 1
ATOM 1823 C CA . HIS B 1 103 ? -4.742 -20.25 5.527 1 95.75 103 HIS B CA 1
ATOM 1824 C C . HIS B 1 103 ? -3.979 -20.109 4.215 1 95.75 103 HIS B C 1
ATOM 1826 O O . HIS B 1 103 ? -3.227 -21 3.824 1 95.75 103 HIS B O 1
ATOM 1832 N N . ASP B 1 104 ? -4.277 -18.984 3.52 1 91.94 104 ASP B N 1
ATOM 1833 C CA . ASP B 1 104 ? -3.57 -18.688 2.279 1 91.94 104 ASP B CA 1
ATOM 1834 C C . ASP B 1 104 ? -2.104 -18.344 2.549 1 91.94 104 ASP B C 1
ATOM 1836 O O . ASP B 1 104 ? -1.274 -18.391 1.639 1 91.94 104 ASP B O 1
ATOM 1840 N N . GLY B 1 105 ? -1.804 -17.984 3.855 1 91.31 105 GLY B N 1
ATOM 1841 C CA . GLY B 1 105 ? -0.465 -17.562 4.223 1 91.31 105 GLY B CA 1
ATOM 1842 C C . GLY B 1 105 ? -0.3 -16.047 4.207 1 91.31 105 GLY B C 1
ATOM 1843 O O . GLY B 1 105 ? -1.184 -15.328 3.738 1 91.31 105 GLY B O 1
ATOM 1844 N N . LEU B 1 106 ? 0.816 -15.469 4.648 1 94.12 106 LEU B N 1
ATOM 1845 C CA . LEU B 1 106 ? 1.069 -14.039 4.812 1 94.12 106 LEU B CA 1
ATOM 1846 C C . LEU B 1 106 ? 1.327 -13.375 3.463 1 94.12 106 LEU B C 1
ATOM 1848 O O . LEU B 1 106 ? 0.99 -12.211 3.268 1 94.12 106 LEU B O 1
ATOM 1852 N N . GLY B 1 107 ? 1.855 -14.156 2.525 1 94.06 107 GLY B N 1
ATOM 1853 C CA . GLY B 1 107 ? 2.088 -13.633 1.188 1 94.06 107 GLY B CA 1
ATOM 1854 C C . GLY B 1 107 ? 0.814 -13.203 0.484 1 94.06 107 GLY B C 1
ATOM 1855 O O . GLY B 1 107 ? 0.771 -12.148 -0.147 1 94.06 107 GLY B O 1
ATOM 1856 N N . GLU B 1 108 ? -0.178 -14.047 0.655 1 95.44 108 GLU B N 1
ATOM 1857 C CA . GLU B 1 108 ? -1.46 -13.742 0.027 1 95.44 108 GLU B CA 1
ATOM 1858 C C . GLU B 1 108 ? -2.182 -12.617 0.763 1 95.44 108 GLU B C 1
ATOM 1860 O O . GLU B 1 108 ? -2.957 -11.875 0.161 1 95.44 108 GLU B O 1
ATOM 1865 N N . ALA B 1 109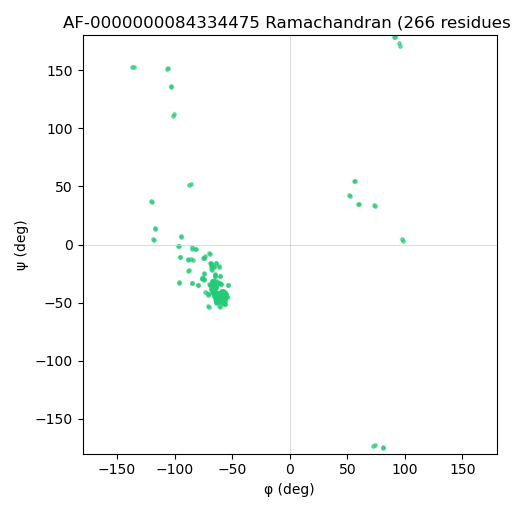 ? -1.886 -12.422 2.053 1 97.94 109 ALA B N 1
ATOM 1866 C CA . ALA B 1 109 ? -2.525 -11.391 2.867 1 97.94 109 ALA B CA 1
ATOM 1867 C C . ALA B 1 109 ? -1.766 -10.07 2.775 1 97.94 109 ALA B C 1
ATOM 1869 O O . ALA B 1 109 ? -2.27 -9.031 3.195 1 97.94 109 ALA B O 1
ATOM 1870 N N . ALA B 1 110 ? -0.591 -10.094 2.242 1 98.25 110 ALA B N 1
ATOM 1871 C CA . ALA B 1 110 ? 0.347 -8.977 2.311 1 98.25 110 ALA B CA 1
ATOM 1872 C C . ALA B 1 110 ? -0.241 -7.727 1.663 1 98.25 110 ALA B C 1
ATOM 1874 O O . ALA B 1 110 ? -0.125 -6.625 2.207 1 98.25 110 ALA B O 1
ATOM 1875 N N . HIS B 1 111 ? -0.854 -7.926 0.484 1 98.19 111 HIS B N 1
ATOM 1876 C CA . HIS B 1 111 ? -1.449 -6.797 -0.224 1 98.19 111 HIS B CA 1
ATOM 1877 C C . HIS B 1 111 ? -2.465 -6.074 0.65 1 98.19 111 HIS B C 1
ATOM 1879 O O . HIS B 1 111 ? -2.396 -4.852 0.806 1 98.19 111 HIS B O 1
ATOM 1885 N N . ALA B 1 112 ? -3.34 -6.832 1.263 1 98.69 112 ALA B N 1
ATOM 1886 C CA . ALA B 1 112 ? -4.367 -6.266 2.131 1 98.69 112 ALA B CA 1
ATOM 1887 C C . ALA B 1 112 ? -3.752 -5.648 3.383 1 98.69 112 ALA B C 1
ATOM 1889 O O . ALA B 1 112 ? -4.191 -4.59 3.842 1 98.69 112 ALA B O 1
ATOM 1890 N N . ILE B 1 113 ? -2.777 -6.285 3.973 1 98.81 113 ILE B N 1
ATOM 1891 C CA . ILE B 1 113 ? -2.115 -5.793 5.176 1 98.81 113 ILE B CA 1
ATOM 1892 C C . ILE B 1 113 ? -1.473 -4.438 4.895 1 98.81 113 ILE B C 1
ATOM 1894 O O . ILE B 1 113 ? -1.642 -3.492 5.668 1 98.81 113 ILE B O 1
ATOM 1898 N N . GLU B 1 114 ? -0.761 -4.336 3.83 1 98.88 114 GLU B N 1
ATOM 1899 C CA . GLU B 1 114 ? -0.051 -3.1 3.521 1 98.88 114 GLU B CA 1
ATOM 1900 C C . GLU B 1 114 ? -1.024 -1.969 3.203 1 98.88 114 GLU B C 1
ATOM 1902 O O . GLU B 1 114 ? -0.79 -0.816 3.572 1 98.88 114 GLU B O 1
ATOM 1907 N N . ASP B 1 115 ? -2.117 -2.305 2.539 1 98.88 115 ASP B N 1
ATOM 1908 C CA . ASP B 1 115 ? -3.146 -1.291 2.336 1 98.88 115 ASP B CA 1
ATOM 1909 C C . ASP B 1 115 ? -3.766 -0.863 3.666 1 98.88 115 ASP B C 1
ATOM 1911 O O . ASP B 1 115 ? -4.031 0.321 3.881 1 98.88 115 ASP B O 1
ATOM 1915 N N . ALA B 1 116 ? -4.008 -1.82 4.551 1 98.94 116 ALA B N 1
ATOM 1916 C CA . ALA B 1 116 ? -4.539 -1.498 5.875 1 98.94 116 ALA B CA 1
ATOM 1917 C C . ALA B 1 116 ? -3.609 -0.548 6.621 1 98.94 116 ALA B C 1
ATOM 1919 O O . ALA B 1 116 ? -4.062 0.423 7.234 1 98.94 116 ALA B O 1
ATOM 1920 N N . VAL B 1 117 ? -2.369 -0.826 6.594 1 98.88 117 VAL B N 1
ATOM 1921 C CA . VAL B 1 117 ? -1.353 -0.002 7.238 1 98.88 117 VAL B CA 1
ATOM 1922 C C . VAL B 1 117 ? -1.401 1.416 6.676 1 98.88 117 VAL B C 1
ATOM 1924 O O . VAL B 1 117 ? -1.358 2.391 7.43 1 98.88 117 VAL B O 1
ATOM 1927 N N . MET B 1 118 ? -1.511 1.504 5.34 1 98.75 118 MET B N 1
ATOM 1928 C CA . MET B 1 118 ? -1.559 2.809 4.688 1 98.75 118 MET B CA 1
ATOM 1929 C C . MET B 1 118 ? -2.783 3.598 5.137 1 98.75 118 MET B C 1
ATOM 1931 O O . MET B 1 118 ? -2.666 4.75 5.555 1 98.75 118 MET B O 1
ATOM 1935 N N . PHE B 1 119 ? -3.912 2.982 5.141 1 98.94 119 PHE B N 1
ATOM 1936 C CA . PHE B 1 119 ? -5.129 3.697 5.516 1 98.94 119 PHE B CA 1
ATOM 1937 C C . PHE B 1 119 ? -5.133 4.02 7.004 1 98.94 119 PHE B C 1
ATOM 1939 O O . PHE B 1 119 ? -5.648 5.059 7.418 1 98.94 119 PHE B O 1
ATOM 1946 N N . ALA B 1 120 ? -4.574 3.15 7.812 1 98.88 120 ALA B N 1
ATOM 1947 C CA . ALA B 1 120 ? -4.449 3.438 9.242 1 98.88 120 ALA B CA 1
ATOM 1948 C C . ALA B 1 120 ? -3.59 4.676 9.477 1 98.88 120 ALA B C 1
ATOM 1950 O O . ALA B 1 120 ? -3.932 5.527 10.305 1 98.88 120 ALA B O 1
ATOM 1951 N N . GLY B 1 121 ? -2.465 4.742 8.773 1 98.81 121 GLY B N 1
ATOM 1952 C CA . GLY B 1 121 ? -1.614 5.914 8.891 1 98.81 121 GLY B CA 1
ATOM 1953 C C . GLY B 1 121 ? -2.27 7.184 8.375 1 98.81 121 GLY B C 1
ATOM 1954 O O . GLY B 1 121 ? -2.221 8.227 9.039 1 98.81 121 GLY B O 1
ATOM 1955 N N . LEU B 1 122 ? -2.918 7.102 7.219 1 98.62 122 LEU B N 1
ATOM 1956 C CA . LEU B 1 122 ? -3.52 8.25 6.555 1 98.62 122 LEU B CA 1
ATOM 1957 C C . LEU B 1 122 ? -4.66 8.828 7.387 1 98.62 122 LEU B C 1
ATOM 1959 O O . LEU B 1 122 ? -4.926 10.031 7.336 1 98.62 122 LEU B O 1
ATOM 1963 N N . LEU B 1 123 ? -5.27 7.961 8.188 1 98.25 123 LEU B N 1
ATOM 1964 C CA . LEU B 1 123 ? -6.309 8.406 9.102 1 98.25 123 LEU B CA 1
ATOM 1965 C C . LEU B 1 123 ? -5.809 9.555 9.969 1 98.25 123 LEU B C 1
ATOM 1967 O O . LEU B 1 123 ? -6.547 10.508 10.242 1 98.25 123 LEU B O 1
ATOM 1971 N N . PHE B 1 124 ? -4.566 9.516 10.312 1 98.19 124 PHE B N 1
ATOM 1972 C CA . PHE B 1 124 ? -3.982 10.523 11.195 1 98.19 124 PHE B CA 1
ATOM 1973 C C . PHE B 1 124 ? -3.301 11.625 10.391 1 98.19 124 PHE B C 1
ATOM 1975 O O . PHE B 1 124 ? -3.283 12.781 10.805 1 98.19 124 PHE B O 1
ATOM 1982 N N . VAL B 1 125 ? -2.736 11.328 9.258 1 97.25 125 VAL B N 1
ATOM 1983 C CA . VAL B 1 125 ? -1.954 12.266 8.469 1 97.25 125 VAL B CA 1
ATOM 1984 C C . VAL B 1 125 ? -2.881 13.297 7.824 1 97.25 125 VAL B C 1
ATOM 1986 O O . VAL B 1 125 ? -2.57 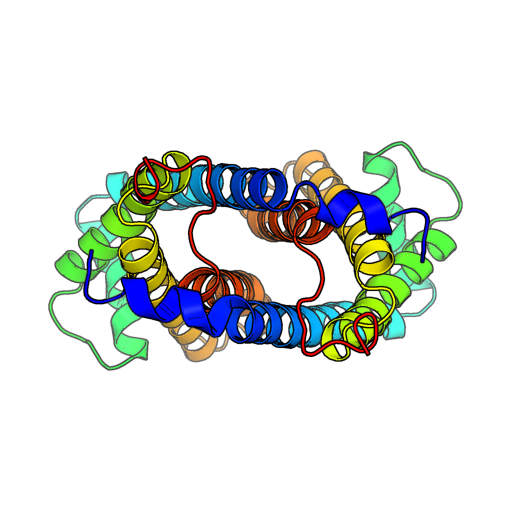14.492 7.789 1 97.25 125 VAL B O 1
ATOM 1989 N N . GLY B 1 126 ? -4.039 12.789 7.312 1 96.31 126 GLY B N 1
ATOM 1990 C CA . GLY B 1 126 ? -4.988 13.688 6.68 1 96.31 126 GLY B CA 1
ATOM 1991 C C . GLY B 1 126 ? -4.766 13.836 5.188 1 96.31 126 GLY B C 1
ATOM 1992 O O . GLY B 1 126 ? -3.84 13.242 4.629 1 96.31 126 GLY B O 1
ATOM 1993 N N . PRO B 1 127 ? -5.633 14.625 4.586 1 95.69 127 PRO B N 1
ATOM 1994 C CA . PRO B 1 127 ? -5.699 14.648 3.123 1 95.69 127 PRO B CA 1
ATOM 1995 C C . PRO B 1 127 ? -4.688 15.609 2.5 1 95.69 127 PRO B C 1
ATOM 1997 O O . PRO B 1 127 ? -4.457 15.57 1.289 1 95.69 127 PRO B O 1
ATOM 2000 N N . GLY B 1 128 ? -4.09 16.438 3.252 1 94.62 128 GLY B N 1
ATOM 2001 C CA . GLY B 1 128 ? -3.246 17.484 2.695 1 94.62 128 GLY B CA 1
ATOM 2002 C C . GLY B 1 128 ? -4.031 18.688 2.199 1 94.62 128 GLY B C 1
ATOM 2003 O O . GLY B 1 128 ? -5.254 18.734 2.357 1 94.62 128 GLY B O 1
ATOM 2004 N N . SER B 1 129 ? -3.383 19.641 1.567 1 93.62 129 SER B N 1
ATOM 2005 C CA . SER B 1 129 ? -3.992 20.938 1.276 1 93.62 129 SER B CA 1
ATOM 2006 C C . SER B 1 129 ? -4.73 20.906 -0.059 1 93.62 129 SER B C 1
ATOM 2008 O O . SER B 1 129 ? -5.602 21.75 -0.308 1 93.62 129 SER B O 1
ATOM 2010 N N . TYR B 1 130 ? -4.367 20 -0.922 1 92.31 130 TYR B N 1
ATOM 2011 C CA . TYR B 1 130 ? -5.043 19.859 -2.209 1 92.31 130 TYR B CA 1
ATOM 2012 C C . TYR B 1 130 ? -6.27 18.969 -2.094 1 92.31 130 TYR B C 1
ATOM 2014 O O . TYR B 1 130 ? -6.395 17.984 -2.812 1 92.31 130 TYR B O 1
ATOM 2022 N N . SER B 1 131 ? -7.137 19.281 -1.142 1 93.62 131 SER B N 1
ATOM 2023 C CA . SER B 1 131 ? -8.297 18.438 -0.854 1 93.62 131 SER B CA 1
ATOM 2024 C C . SER B 1 131 ? -9.547 19.281 -0.643 1 93.62 131 SER B C 1
ATOM 2026 O O . SER B 1 131 ? -9.453 20.453 -0.267 1 93.62 131 SER B O 1
ATOM 2028 N N . VAL B 1 132 ? -10.688 18.703 -0.921 1 91.44 132 VAL B N 1
ATOM 2029 C CA . VAL B 1 132 ? -11.969 19.359 -0.72 1 91.44 132 VAL B CA 1
ATOM 2030 C C . VAL B 1 132 ? -12.203 19.594 0.77 1 91.44 132 VAL B C 1
ATOM 2032 O O . VAL B 1 132 ? -12.828 20.594 1.156 1 91.44 132 VAL B O 1
ATOM 2035 N N . ASP B 1 133 ? -11.711 18.797 1.603 1 86.19 133 ASP B N 1
ATOM 2036 C CA . ASP B 1 133 ? -11.844 18.969 3.045 1 86.19 133 ASP B CA 1
ATOM 2037 C C . ASP B 1 133 ? -11.102 20.219 3.516 1 86.19 133 ASP B C 1
ATOM 2039 O O . ASP B 1 133 ? -11.438 20.781 4.559 1 86.19 133 ASP B O 1
ATOM 2043 N N . LYS B 1 134 ? -9.984 20.516 2.93 1 76.81 134 LYS B N 1
ATOM 2044 C CA . LYS B 1 134 ? -9.203 21.672 3.369 1 76.81 134 LYS B CA 1
ATOM 2045 C C . LYS B 1 134 ? -9.539 22.906 2.541 1 76.81 134 LYS B C 1
ATOM 2047 O O . LYS B 1 134 ? -8.969 23.984 2.76 1 76.81 134 LYS B O 1
ATOM 2052 N N . LYS B 1 135 ? -10.516 22.875 1.677 1 61.5 135 LYS B N 1
ATOM 2053 C CA . LYS B 1 135 ? -10.953 24.125 1.062 1 61.5 135 LYS B CA 1
ATOM 2054 C C . LYS B 1 135 ? -12 24.828 1.926 1 61.5 135 LYS B C 1
ATOM 2056 O O . LYS B 1 135 ? -12.781 24.172 2.613 1 61.5 135 LYS B O 1
#

Radius of gyration: 18.74 Å; Cα contacts (8 Å, |Δi|>4): 486; chains: 2; bounding box: 51×44×36 Å